Protein AF-A0A150FPF8-F1 (afdb_monomer_lite)

Structure (mmCIF, N/CA/C/O backbone):
data_AF-A0A150FPF8-F1
#
_entry.id   AF-A0A150FPF8-F1
#
loop_
_atom_site.group_PDB
_atom_site.id
_atom_site.type_symbol
_atom_site.label_atom_id
_atom_site.label_alt_id
_atom_site.label_comp_id
_atom_site.label_asym_id
_atom_site.label_entity_id
_atom_site.label_seq_id
_atom_site.pdbx_PDB_ins_code
_atom_site.Cartn_x
_atom_site.Cartn_y
_atom_site.Cartn_z
_atom_site.occupancy
_atom_site.B_iso_or_equiv
_atom_site.auth_seq_id
_atom_site.auth_comp_id
_atom_site.auth_asym_id
_atom_site.auth_atom_id
_atom_site.pdbx_PDB_model_num
ATOM 1 N N . MET A 1 1 ? -7.506 -33.865 128.322 1.00 49.81 1 MET A N 1
ATOM 2 C CA . MET A 1 1 ? -8.872 -33.799 127.756 1.00 49.81 1 MET A CA 1
ATOM 3 C C . MET A 1 1 ? -9.165 -32.394 127.199 1.00 49.81 1 MET A C 1
ATOM 5 O O . MET A 1 1 ? -10.243 -31.879 127.433 1.00 49.81 1 MET A O 1
ATOM 9 N N . ASN A 1 2 ? -8.212 -31.743 126.507 1.00 56.06 2 ASN A N 1
ATOM 10 C CA . ASN A 1 2 ? -8.365 -30.339 126.067 1.00 56.06 2 ASN A CA 1
ATOM 11 C C . ASN A 1 2 ? -7.803 -30.022 124.663 1.00 56.06 2 ASN A C 1
ATOM 13 O O . ASN A 1 2 ? -7.882 -28.876 124.239 1.00 56.06 2 ASN A O 1
ATOM 17 N N . GLU A 1 3 ? -7.258 -31.002 123.940 1.00 54.72 3 GLU A N 1
ATOM 18 C CA . GLU A 1 3 ? -6.833 -30.828 122.536 1.00 54.72 3 GLU A CA 1
ATOM 19 C C . GLU A 1 3 ? -7.941 -31.265 121.565 1.00 54.72 3 GLU A C 1
ATOM 21 O O . GLU A 1 3 ? -8.244 -30.560 120.612 1.00 54.72 3 GLU A O 1
ATOM 26 N N . GLU A 1 4 ? -8.683 -32.324 121.900 1.00 54.22 4 GLU A N 1
ATOM 27 C CA . GLU A 1 4 ? -9.740 -32.884 121.040 1.00 54.22 4 GLU A CA 1
ATOM 28 C C . GLU A 1 4 ? -10.959 -31.968 120.817 1.00 54.22 4 GLU A C 1
ATOM 30 O O . GLU A 1 4 ? -11.706 -32.166 119.861 1.00 54.22 4 GLU A O 1
ATOM 35 N N . MET A 1 5 ? -11.203 -30.981 121.688 1.00 56.84 5 MET A N 1
ATOM 36 C CA . MET A 1 5 ? -12.297 -30.014 121.490 1.00 56.84 5 MET A CA 1
ATOM 37 C C . MET A 1 5 ? -11.889 -28.835 120.603 1.00 56.84 5 MET A C 1
ATOM 39 O O . MET A 1 5 ? -12.747 -28.251 119.948 1.00 56.84 5 MET A O 1
ATOM 43 N N . LYS A 1 6 ? -10.595 -28.495 120.564 1.00 57.28 6 LYS A N 1
ATOM 44 C CA . LYS A 1 6 ? -10.082 -27.398 119.736 1.00 57.28 6 LYS A CA 1
ATOM 45 C C . LYS A 1 6 ? -10.040 -27.805 118.266 1.00 57.28 6 LYS A C 1
ATOM 47 O O . LYS A 1 6 ? -10.543 -27.068 117.427 1.00 57.28 6 LYS A O 1
ATOM 52 N N . ASP A 1 7 ? -9.591 -29.031 118.004 1.00 57.06 7 ASP A N 1
ATOM 53 C CA . ASP A 1 7 ? -9.564 -29.600 116.655 1.00 57.06 7 ASP A CA 1
ATOM 54 C C . ASP A 1 7 ? -10.974 -29.781 116.075 1.00 57.06 7 ASP A C 1
ATOM 56 O O . ASP A 1 7 ? -11.174 -29.642 114.874 1.00 57.06 7 ASP A O 1
ATOM 60 N N . LYS A 1 8 ? -11.988 -30.042 116.913 1.00 59.00 8 LYS A N 1
ATOM 61 C CA . LYS A 1 8 ? -13.379 -30.164 116.448 1.00 59.00 8 LYS A CA 1
ATOM 62 C C . LYS A 1 8 ? -13.990 -28.835 116.006 1.00 59.00 8 LYS A C 1
ATOM 64 O O . LYS A 1 8 ? -14.649 -28.820 114.974 1.00 59.00 8 LYS A O 1
ATOM 69 N N . MET A 1 9 ? -13.745 -27.743 116.732 1.00 58.34 9 MET A N 1
ATOM 70 C CA . MET A 1 9 ? -14.265 -26.421 116.348 1.00 58.34 9 MET A CA 1
ATOM 71 C C . MET A 1 9 ? -13.600 -25.891 115.073 1.00 58.34 9 MET A C 1
ATOM 73 O O . MET A 1 9 ? -14.280 -25.332 114.223 1.00 58.34 9 MET A O 1
ATOM 77 N N . GLU A 1 10 ? -12.300 -26.132 114.889 1.00 58.62 10 GLU A N 1
ATOM 78 C CA . GLU A 1 10 ? -11.563 -25.681 113.696 1.00 58.62 10 GLU A CA 1
ATOM 79 C C . GLU A 1 10 ? -11.937 -26.482 112.431 1.00 58.62 10 GLU A C 1
ATOM 81 O O . GLU A 1 10 ? -11.820 -25.998 111.303 1.00 58.62 10 GLU A O 1
ATOM 86 N N . ILE A 1 11 ? -12.428 -27.713 112.611 1.00 57.28 11 ILE A N 1
ATOM 87 C CA . ILE A 1 11 ? -13.006 -28.532 111.538 1.00 57.28 11 ILE A CA 1
ATOM 88 C C . ILE A 1 11 ? -14.436 -28.080 111.205 1.00 57.28 11 ILE A C 1
ATOM 90 O O . ILE A 1 11 ? -14.804 -28.097 110.033 1.00 57.28 11 ILE A O 1
ATOM 94 N N . GLU A 1 12 ? -15.231 -27.662 112.193 1.00 55.59 12 GLU A N 1
ATOM 95 C CA . GLU A 1 12 ? -16.595 -27.153 111.976 1.00 55.59 12 GLU A CA 1
ATOM 96 C C . GLU A 1 12 ? -16.600 -25.794 111.257 1.00 55.59 12 GLU A C 1
ATOM 98 O O . GLU A 1 12 ? -17.334 -25.633 110.285 1.00 55.59 12 GLU A O 1
ATOM 103 N N . GLU A 1 13 ? -15.711 -24.868 111.633 1.00 55.66 13 GLU A N 1
ATOM 104 C CA . GLU A 1 13 ? -15.575 -23.555 110.975 1.00 55.66 13 GLU A CA 1
ATOM 105 C C . GLU A 1 13 ? -15.142 -23.695 109.502 1.00 55.66 13 GLU A C 1
ATOM 107 O O . GLU A 1 13 ? -15.727 -23.083 108.608 1.00 55.66 13 GLU A O 1
ATOM 112 N N . LYS A 1 14 ? -14.201 -24.608 109.211 1.00 53.94 14 LYS A N 1
ATOM 113 C CA . LYS A 1 14 ? -13.802 -24.937 107.828 1.00 53.94 14 LYS A CA 1
ATOM 114 C C . LYS A 1 14 ? -14.898 -25.641 107.027 1.00 53.94 14 LYS A C 1
ATOM 116 O O . LYS A 1 14 ? -14.891 -25.581 105.798 1.00 53.94 14 LYS A O 1
ATOM 121 N N . GLN A 1 15 ? -15.826 -26.329 107.692 1.00 50.94 15 GLN A N 1
ATOM 122 C CA . GLN A 1 15 ? -16.971 -26.964 107.036 1.00 50.94 15 GLN A CA 1
ATOM 123 C C . GLN A 1 15 ? -18.117 -25.986 106.758 1.00 50.94 15 GLN A C 1
ATOM 125 O O . GLN A 1 15 ? -18.878 -26.226 105.818 1.00 50.94 15 GLN A O 1
ATOM 130 N N . GLU A 1 16 ? -18.244 -24.898 107.519 1.00 49.56 16 GLU A N 1
ATOM 131 C CA . GLU A 1 16 ? -19.204 -23.830 107.222 1.00 49.56 16 GLU A CA 1
ATOM 132 C C . GLU A 1 16 ? -18.700 -22.886 106.121 1.00 49.56 16 GLU A C 1
ATOM 134 O O . GLU A 1 16 ? -19.467 -22.602 105.201 1.00 49.56 16 GLU A O 1
ATOM 139 N N . GLU A 1 17 ? -17.409 -22.529 106.094 1.00 48.97 17 GLU A N 1
ATOM 140 C CA . GLU A 1 17 ? -16.830 -21.751 104.979 1.00 48.97 17 GLU A CA 1
ATOM 141 C C . GLU A 1 17 ? -16.894 -22.513 103.640 1.00 48.97 17 GLU A C 1
ATOM 143 O O . GLU A 1 17 ? -17.220 -21.936 102.603 1.00 48.97 17 GLU A O 1
ATOM 148 N N . MET A 1 18 ? -16.704 -23.840 103.649 1.00 43.28 18 MET A N 1
ATOM 149 C CA . MET A 1 18 ? -16.881 -24.672 102.448 1.00 43.28 18 MET A CA 1
ATOM 150 C C . MET A 1 18 ? -18.343 -24.819 101.993 1.00 43.28 18 MET A C 1
ATOM 152 O O . MET A 1 18 ? -18.583 -25.165 100.834 1.00 43.28 18 MET A O 1
ATOM 156 N N . LYS A 1 19 ? -19.326 -24.588 102.873 1.00 45.97 19 LYS A N 1
ATOM 157 C CA . LYS A 1 19 ? -20.756 -24.646 102.522 1.00 45.97 19 LYS A CA 1
ATOM 158 C C . LYS A 1 19 ? -21.285 -23.332 101.954 1.00 45.97 19 LYS A C 1
ATOM 160 O O . LYS A 1 19 ? -22.297 -23.361 101.255 1.00 45.97 19 LYS A O 1
ATOM 165 N N . GLU A 1 20 ? -20.630 -22.203 102.215 1.00 45.25 20 GLU A N 1
ATOM 166 C CA . GLU A 1 20 ? -21.047 -20.910 101.659 1.00 45.25 20 GLU A CA 1
ATOM 167 C C . GLU A 1 20 ? -20.616 -20.703 100.194 1.00 45.25 20 GLU A C 1
ATOM 169 O O . GLU A 1 20 ? -21.287 -19.971 99.461 1.00 45.25 20 GLU A O 1
ATOM 174 N N . GLU A 1 21 ? -19.575 -21.397 99.715 1.00 49.53 21 GLU A N 1
ATOM 175 C CA . GLU A 1 21 ? -19.035 -21.207 98.355 1.00 49.53 21 GLU A CA 1
ATOM 176 C C . GLU A 1 21 ? -19.701 -22.039 97.243 1.00 49.53 21 GLU A C 1
ATOM 178 O O . GLU A 1 21 ? -19.432 -21.815 96.063 1.00 49.53 21 GLU A O 1
ATOM 183 N N . THR A 1 22 ? -20.619 -22.958 97.554 1.00 48.41 22 THR A N 1
ATOM 184 C CA . THR A 1 22 ? -21.285 -23.800 96.537 1.00 48.41 22 THR A CA 1
ATOM 185 C C . THR A 1 22 ? -22.789 -23.548 96.465 1.00 48.41 22 THR A C 1
ATOM 187 O O . THR A 1 22 ? -23.622 -24.412 96.725 1.00 48.41 22 THR A O 1
ATOM 190 N N . LYS A 1 23 ? -23.170 -22.340 96.033 1.00 55.31 23 LYS A N 1
ATOM 191 C CA . LYS A 1 23 ? -24.501 -22.112 95.444 1.00 55.31 23 LYS A CA 1
ATOM 192 C C . LYS A 1 23 ? -24.509 -22.654 94.015 1.00 55.31 23 LYS A C 1
ATOM 194 O O . LYS A 1 23 ? -24.278 -21.925 93.053 1.00 55.31 23 LYS A O 1
ATOM 199 N N . GLU A 1 24 ? -24.726 -23.958 93.895 1.00 54.88 24 GLU A N 1
ATOM 200 C CA . GLU A 1 24 ? -24.902 -24.647 92.618 1.00 54.88 24 GLU A CA 1
ATOM 201 C C . GLU A 1 24 ? -26.172 -24.133 91.915 1.00 54.88 24 GLU A C 1
ATOM 203 O O . GLU A 1 24 ? -27.281 -24.224 92.448 1.00 54.88 24 GLU A O 1
ATOM 208 N N . LYS A 1 25 ? -26.005 -23.550 90.720 1.00 60.12 25 LYS A N 1
ATOM 209 C CA . LYS A 1 25 ? -27.116 -23.084 89.878 1.00 60.12 25 LYS A CA 1
ATOM 210 C C . LYS A 1 25 ? -27.996 -24.258 89.460 1.00 60.12 25 LYS A C 1
ATOM 212 O O . LYS A 1 25 ? -27.504 -25.336 89.125 1.00 60.12 25 LYS A O 1
ATOM 217 N N . THR A 1 26 ? -29.306 -24.044 89.465 1.00 62.62 26 THR A N 1
ATOM 218 C CA . THR A 1 26 ? -30.289 -25.096 89.185 1.00 62.62 26 THR A CA 1
ATOM 219 C C . THR A 1 26 ? -30.252 -25.485 87.701 1.00 62.62 26 THR A C 1
ATOM 221 O O . THR A 1 26 ? -29.948 -24.664 86.839 1.00 62.62 26 THR A O 1
ATOM 224 N N . ILE A 1 27 ? -30.585 -26.738 87.377 1.00 60.59 27 ILE A N 1
ATOM 225 C CA . ILE A 1 27 ? -30.541 -27.302 86.009 1.00 60.59 27 ILE A CA 1
ATOM 226 C C . ILE A 1 27 ? -31.308 -26.434 84.986 1.00 60.59 27 ILE A C 1
ATOM 228 O O . ILE A 1 27 ? -30.901 -26.334 83.829 1.00 60.59 27 ILE A O 1
ATOM 232 N N . GLU A 1 28 ? -32.377 -25.758 85.413 1.00 65.31 28 GLU A N 1
ATOM 233 C CA . GLU A 1 28 ? -33.159 -24.834 84.580 1.00 65.31 28 GLU A CA 1
ATOM 234 C C . GLU A 1 28 ? -32.385 -23.568 84.172 1.00 65.31 28 GLU A C 1
ATOM 236 O O . GLU A 1 28 ? -32.517 -23.117 83.035 1.00 65.31 28 GLU A O 1
ATOM 241 N N . GLU A 1 29 ? -31.524 -23.025 85.038 1.00 64.88 29 GLU A N 1
ATOM 242 C CA . GLU A 1 29 ? -30.680 -21.867 84.703 1.00 64.88 29 GLU A CA 1
ATOM 243 C C . GLU A 1 29 ? -29.584 -22.242 83.698 1.00 64.88 29 GLU A C 1
ATOM 245 O O . GLU A 1 29 ? -29.281 -21.462 82.798 1.00 64.88 29 GLU A O 1
ATOM 250 N N . ILE A 1 30 ? -29.041 -23.460 83.793 1.00 67.88 30 ILE A N 1
ATOM 251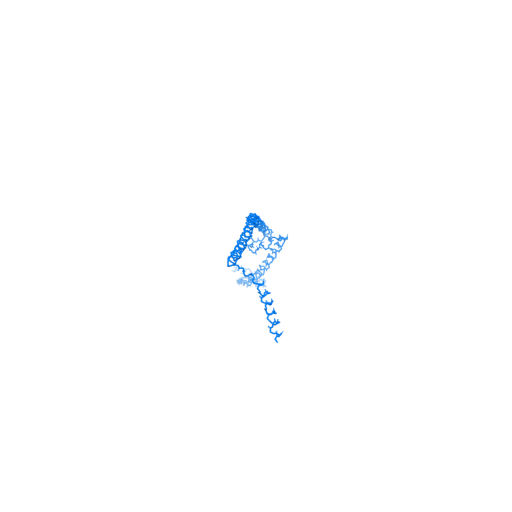 C CA . ILE A 1 30 ? -28.036 -23.983 82.852 1.00 67.88 30 ILE A CA 1
ATOM 252 C C . ILE A 1 30 ? -28.653 -24.191 81.459 1.00 67.88 30 ILE A C 1
ATOM 254 O O . ILE A 1 30 ? -28.022 -23.890 80.444 1.00 67.88 30 ILE A O 1
ATOM 258 N N . LEU A 1 31 ? -29.896 -24.678 81.394 1.00 69.94 31 LEU A N 1
ATOM 259 C CA . LEU A 1 31 ? -30.629 -24.833 80.135 1.00 69.94 31 LEU A CA 1
ATOM 260 C C . LEU A 1 31 ? -30.979 -23.479 79.506 1.00 69.94 31 LEU A C 1
ATOM 262 O O . LEU A 1 31 ? -30.790 -23.305 78.304 1.00 69.94 31 LEU A O 1
ATOM 266 N N . ALA A 1 32 ? -31.418 -22.505 80.306 1.00 77.06 32 ALA A N 1
ATOM 267 C CA . ALA A 1 32 ? -31.702 -21.154 79.827 1.00 77.06 32 ALA A CA 1
ATOM 268 C C . ALA A 1 32 ? -30.438 -20.424 79.332 1.00 77.06 32 ALA A C 1
ATOM 270 O O . ALA A 1 32 ? -30.478 -19.733 78.313 1.00 77.06 32 ALA A O 1
ATOM 271 N N . GLU A 1 33 ? -29.300 -20.605 80.010 1.00 72.38 33 GLU A N 1
ATOM 272 C CA . GLU A 1 33 ? -28.007 -20.052 79.592 1.00 72.38 33 GLU A CA 1
ATOM 273 C C . GLU A 1 33 ? -27.532 -20.669 78.268 1.00 72.38 33 GLU A C 1
ATOM 275 O O . GLU A 1 33 ? -27.089 -19.949 77.370 1.00 72.38 33 GLU A O 1
ATOM 280 N N . LYS A 1 34 ? -27.716 -21.984 78.091 1.00 75.75 34 LYS A N 1
ATOM 281 C CA . LYS A 1 34 ? -27.428 -22.661 76.821 1.00 75.75 34 LYS A CA 1
ATOM 282 C C . LYS A 1 34 ? -28.343 -22.185 75.697 1.00 75.75 34 LYS A C 1
ATOM 284 O O . LYS A 1 34 ? -27.839 -21.832 74.639 1.00 75.75 34 LYS A O 1
ATOM 289 N N . GLU A 1 35 ? -29.651 -22.094 75.908 1.00 74.50 35 GLU A N 1
ATOM 290 C CA . GLU A 1 35 ? -30.580 -21.584 74.889 1.00 74.50 35 GLU A CA 1
ATOM 291 C C . GLU A 1 35 ? -30.197 -20.155 74.449 1.00 74.50 35 GLU A C 1
ATOM 293 O O . GLU A 1 35 ? -30.153 -19.846 73.257 1.00 74.50 35 GLU A O 1
ATOM 298 N N . ALA A 1 36 ? -29.806 -19.297 75.397 1.00 80.31 36 ALA A N 1
ATOM 299 C CA . ALA A 1 36 ? -29.352 -17.939 75.107 1.00 80.31 36 ALA A CA 1
ATOM 300 C C . ALA A 1 36 ? -28.019 -17.889 74.330 1.00 80.31 36 ALA A C 1
ATOM 302 O O . ALA A 1 36 ? -27.847 -17.019 73.471 1.00 80.31 36 ALA A O 1
ATOM 303 N N . GLU A 1 37 ? -27.074 -18.800 74.592 1.00 76.56 37 GLU A N 1
ATOM 304 C CA . GLU A 1 37 ? -25.848 -18.946 73.789 1.00 76.56 37 GLU A CA 1
ATOM 305 C C . GLU A 1 37 ? -26.159 -19.359 72.343 1.00 76.56 37 GLU A C 1
ATOM 307 O O . GLU A 1 37 ? -25.582 -18.808 71.402 1.00 76.56 37 GLU A O 1
ATOM 312 N N . TRP A 1 38 ? -27.100 -20.287 72.150 1.00 77.19 38 TRP A N 1
ATOM 313 C CA . TRP A 1 38 ? -27.490 -20.770 70.823 1.00 77.19 38 TRP A CA 1
ATOM 314 C C . TRP A 1 38 ? -28.203 -19.695 70.001 1.00 77.19 38 TRP A C 1
ATOM 316 O O . TRP A 1 38 ? -27.911 -19.536 68.812 1.00 77.19 38 TRP A O 1
ATOM 326 N N . GLN A 1 39 ? -29.084 -18.910 70.623 1.00 80.19 39 GLN A N 1
ATOM 327 C CA . GLN A 1 39 ? -29.748 -17.783 69.961 1.00 80.19 39 GLN A CA 1
ATOM 328 C C . GLN A 1 39 ? -28.737 -16.709 69.532 1.00 80.19 39 GLN A C 1
ATOM 330 O O . GLN A 1 39 ? -28.751 -16.285 68.379 1.00 80.19 39 GLN A O 1
ATOM 335 N N . LYS A 1 40 ? -27.774 -16.350 70.395 1.00 84.00 40 LYS A N 1
ATOM 336 C CA . LYS A 1 40 ? -26.717 -15.376 70.057 1.00 84.00 40 LYS A CA 1
ATOM 337 C C . LYS A 1 40 ? -25.844 -15.824 68.887 1.00 84.00 40 LYS A C 1
ATOM 339 O O . LYS A 1 40 ? -25.514 -15.016 68.021 1.00 84.00 40 LYS A O 1
ATOM 344 N N . GLU A 1 41 ? -25.462 -17.098 68.849 1.00 82.69 41 GLU A N 1
ATOM 345 C CA . GLU A 1 41 ? -24.675 -17.649 67.741 1.00 82.69 41 GLU A CA 1
ATOM 346 C C . GLU A 1 41 ? -25.490 -17.697 66.439 1.00 82.69 41 GLU A C 1
ATOM 348 O O . GLU A 1 41 ? -24.965 -17.437 65.353 1.00 82.69 41 GLU A O 1
ATOM 353 N N . THR A 1 42 ? -26.791 -17.969 66.535 1.00 82.19 42 THR A N 1
ATOM 354 C CA . THR A 1 42 ? -27.697 -17.978 65.381 1.00 82.19 42 THR A CA 1
ATOM 355 C C . THR A 1 42 ? -27.897 -16.570 64.822 1.00 82.19 42 THR A C 1
ATOM 357 O O . THR A 1 42 ? -27.698 -16.359 63.625 1.00 82.19 42 THR A O 1
ATOM 360 N N . ASP A 1 43 ? -28.176 -15.586 65.677 1.00 84.62 43 ASP A N 1
ATOM 361 C CA . ASP A 1 43 ? -28.294 -14.175 65.295 1.00 84.62 43 ASP A CA 1
ATOM 362 C C . ASP A 1 43 ? -26.997 -13.630 64.699 1.00 84.62 43 ASP A C 1
ATOM 364 O O . ASP A 1 43 ? -27.026 -12.883 63.715 1.00 84.62 43 ASP A O 1
ATOM 368 N N . ARG A 1 44 ? -25.844 -14.044 65.236 1.00 86.62 44 ARG A N 1
ATOM 369 C CA . ARG A 1 44 ? -24.537 -13.704 64.669 1.00 86.62 44 ARG A CA 1
ATOM 370 C C . ARG A 1 44 ? -24.389 -14.250 63.252 1.00 86.62 44 ARG A C 1
ATOM 372 O O . ARG A 1 44 ? -24.028 -13.496 62.350 1.00 86.62 44 ARG A O 1
ATOM 379 N N . ARG A 1 45 ? -24.706 -15.527 63.024 1.00 84.44 45 ARG A N 1
ATOM 380 C CA . ARG A 1 45 ? -24.628 -16.148 61.689 1.00 84.44 45 ARG A CA 1
ATOM 381 C C . ARG A 1 45 ? -25.607 -15.527 60.701 1.00 84.44 45 ARG A C 1
ATOM 383 O O . ARG A 1 45 ? -25.248 -15.324 59.543 1.00 84.44 45 ARG A O 1
ATOM 390 N N . ILE A 1 46 ? -26.818 -15.203 61.147 1.00 84.81 46 ILE A N 1
ATOM 391 C CA . ILE A 1 46 ? -27.824 -14.518 60.328 1.00 84.81 46 ILE A CA 1
ATOM 392 C C . ILE A 1 46 ? -27.333 -13.117 59.963 1.00 84.81 46 ILE A C 1
ATOM 394 O O . ILE A 1 46 ? -27.369 -12.747 58.792 1.00 84.81 46 ILE A O 1
ATOM 398 N N . SER A 1 47 ? -26.798 -12.370 60.926 1.00 86.44 47 SER A N 1
ATOM 399 C CA . SER A 1 47 ? -26.252 -11.029 60.698 1.00 86.44 47 SER A CA 1
ATOM 400 C C . SER A 1 47 ? -25.060 -11.051 59.739 1.00 86.44 47 SER A C 1
ATOM 402 O O . SER A 1 47 ? -24.992 -10.246 58.812 1.00 86.44 47 SER A O 1
ATOM 404 N N . GLU A 1 48 ? -24.141 -12.006 59.898 1.00 86.81 48 GLU A N 1
ATOM 405 C CA . GLU A 1 48 ? -23.007 -12.196 58.985 1.00 86.81 48 GLU A CA 1
ATOM 406 C C . GLU A 1 48 ? -23.467 -12.599 57.573 1.00 86.81 48 GLU A C 1
ATOM 408 O O . GLU A 1 48 ? -22.913 -12.121 56.579 1.00 86.81 48 GLU A O 1
ATOM 413 N N . ALA A 1 49 ? -24.503 -13.436 57.461 1.00 85.44 49 ALA A N 1
ATOM 414 C CA . ALA A 1 49 ? -25.087 -13.831 56.183 1.00 85.44 49 ALA A CA 1
ATOM 415 C C . ALA A 1 49 ? -25.805 -12.666 55.486 1.00 85.44 49 ALA A C 1
ATOM 417 O O . ALA A 1 49 ? -25.627 -12.486 54.279 1.00 85.44 49 ALA A O 1
ATOM 418 N N . ILE A 1 50 ? -26.571 -11.860 56.228 1.00 88.12 50 ILE A N 1
ATOM 419 C CA . ILE A 1 50 ? -27.230 -10.650 55.719 1.00 88.12 50 ILE A CA 1
ATOM 420 C C . ILE A 1 50 ? -26.175 -9.661 55.240 1.00 88.12 50 ILE A C 1
ATOM 422 O O . ILE A 1 50 ? -26.221 -9.250 54.084 1.00 88.12 50 ILE A O 1
ATOM 426 N N . ARG A 1 51 ? -25.162 -9.371 56.061 1.00 89.56 51 ARG A N 1
ATOM 427 C CA . ARG A 1 51 ? -24.080 -8.454 55.698 1.00 89.56 51 ARG A CA 1
ATOM 428 C C . ARG A 1 51 ? -23.329 -8.916 54.445 1.00 89.56 51 ARG A C 1
ATOM 430 O O . ARG A 1 51 ? -23.122 -8.122 53.534 1.00 89.56 51 ARG A O 1
ATOM 437 N N . LYS A 1 52 ? -22.982 -10.205 54.337 1.00 88.38 52 LYS A N 1
ATOM 438 C CA . LYS A 1 52 ? -22.375 -10.759 53.109 1.00 88.38 52 LYS A CA 1
ATOM 439 C C . LYS A 1 52 ? -23.287 -10.627 51.892 1.00 88.38 52 LYS A C 1
ATOM 441 O O . LYS A 1 52 ? -22.799 -10.465 50.776 1.00 88.38 52 LYS A O 1
ATOM 446 N N . ARG A 1 53 ? -24.601 -10.753 52.078 1.00 86.62 53 ARG A N 1
ATOM 447 C CA . ARG A 1 53 ? -25.580 -10.626 50.995 1.00 86.62 53 ARG A CA 1
ATOM 448 C C . ARG A 1 53 ? -25.742 -9.172 50.556 1.00 86.62 53 ARG A C 1
ATOM 450 O O . ARG A 1 53 ? -25.819 -8.928 49.358 1.00 86.62 53 ARG A O 1
ATOM 457 N N . GLU A 1 54 ? -25.723 -8.229 51.492 1.00 86.62 54 GLU A N 1
ATOM 458 C CA . GLU A 1 54 ? -25.732 -6.788 51.221 1.00 86.62 54 GLU A CA 1
ATOM 459 C C . GLU A 1 54 ? -24.447 -6.322 50.532 1.00 86.62 54 GLU A C 1
ATOM 461 O O . GLU A 1 54 ? -24.523 -5.603 49.540 1.00 86.62 54 GLU A O 1
ATOM 466 N N . GLU A 1 55 ? -23.275 -6.776 50.989 1.00 89.44 55 GLU A N 1
ATOM 467 C CA . GLU A 1 55 ? -21.988 -6.486 50.340 1.00 89.44 55 GLU A CA 1
ATOM 468 C C . GLU A 1 55 ? -21.968 -7.015 48.894 1.00 89.44 55 GLU A C 1
ATOM 470 O O . GLU A 1 55 ? -21.557 -6.299 47.983 1.00 89.44 55 GLU A O 1
ATOM 475 N N . LYS A 1 56 ? -22.491 -8.227 48.653 1.00 85.12 56 LYS A N 1
ATOM 476 C CA . LYS A 1 56 ? -22.635 -8.777 47.295 1.00 85.12 56 LYS A CA 1
ATOM 477 C C . LYS A 1 56 ? -23.614 -7.988 46.433 1.00 85.12 56 LYS A C 1
ATOM 479 O O . LYS A 1 56 ? -23.306 -7.731 45.279 1.00 85.12 56 LYS A O 1
ATOM 484 N N . LEU A 1 57 ? -24.768 -7.600 46.975 1.00 84.88 57 LEU A N 1
ATOM 485 C CA . LEU A 1 57 ? -25.759 -6.809 46.242 1.00 84.88 57 LEU A CA 1
ATOM 486 C C . LEU A 1 57 ? -25.225 -5.422 45.880 1.00 84.88 57 LEU A C 1
ATOM 488 O O . LEU A 1 57 ? -25.444 -4.977 44.760 1.00 84.88 57 LEU A O 1
ATOM 492 N N . LYS A 1 58 ? -24.489 -4.766 46.786 1.00 87.12 58 LYS A N 1
ATOM 493 C CA . LYS A 1 58 ? -23.814 -3.495 46.494 1.00 87.12 58 LYS A CA 1
ATOM 494 C C . LYS A 1 58 ? -22.744 -3.647 45.421 1.00 87.12 58 LYS A C 1
ATOM 496 O O . LYS A 1 58 ? -22.731 -2.856 44.488 1.00 87.12 58 LYS A O 1
ATOM 501 N N . ALA A 1 59 ? -21.898 -4.671 45.522 1.00 85.25 59 ALA A N 1
ATOM 502 C CA . ALA A 1 59 ? -20.881 -4.941 44.510 1.00 85.25 59 ALA A CA 1
ATOM 503 C C . ALA A 1 59 ? -21.513 -5.250 43.142 1.00 85.25 59 ALA A C 1
ATOM 505 O O . ALA A 1 59 ? -21.068 -4.729 42.128 1.00 85.25 59 ALA A O 1
ATOM 506 N N . GLU A 1 60 ? -22.595 -6.030 43.109 1.00 82.00 60 GLU A N 1
ATOM 507 C CA . GLU A 1 60 ? -23.323 -6.344 41.877 1.00 82.00 60 GLU A CA 1
ATOM 508 C C . GLU A 1 60 ? -24.048 -5.112 41.304 1.00 82.00 60 GLU A C 1
ATOM 510 O O . GLU A 1 60 ? -24.163 -4.975 40.089 1.00 82.00 60 GLU A O 1
ATOM 515 N N . GLN A 1 61 ? -24.521 -4.193 42.153 1.00 82.31 61 GLN A N 1
ATOM 516 C CA . GLN A 1 61 ? -25.101 -2.914 41.731 1.00 82.31 61 GLN A CA 1
ATOM 517 C C . GLN A 1 61 ? -24.043 -1.952 41.179 1.00 82.31 61 GLN A C 1
ATOM 519 O O . GLN A 1 61 ? -24.254 -1.399 40.104 1.00 82.31 61 GLN A O 1
ATOM 524 N N . GLU A 1 62 ? -22.898 -1.794 41.848 1.00 80.88 62 GLU A N 1
ATOM 525 C CA . GLU A 1 62 ? -21.775 -0.987 41.350 1.00 80.88 62 GLU A CA 1
ATOM 526 C C . GLU A 1 62 ? -21.197 -1.568 40.056 1.00 80.88 62 GLU A C 1
ATOM 528 O O . GLU A 1 62 ? -20.895 -0.824 39.125 1.00 80.88 62 GLU A O 1
ATOM 533 N N . GLU A 1 63 ? -21.085 -2.893 39.953 1.00 76.25 63 GLU A N 1
ATOM 534 C CA . GLU A 1 63 ? -20.627 -3.562 38.739 1.00 76.25 63 GLU A CA 1
ATOM 535 C C . GLU A 1 63 ? -21.641 -3.406 37.602 1.00 76.25 63 GLU A C 1
ATOM 537 O O . GLU A 1 63 ? -21.234 -3.099 36.484 1.00 76.25 63 GLU A O 1
ATOM 542 N N . LYS A 1 64 ? -22.951 -3.509 37.871 1.00 74.38 64 LYS A N 1
ATOM 543 C CA . LYS A 1 64 ? -24.005 -3.221 36.881 1.00 74.38 64 LYS A CA 1
ATOM 544 C C . LYS A 1 64 ? -24.035 -1.757 36.455 1.00 74.38 64 LYS A C 1
ATOM 546 O O . LYS A 1 64 ? -24.206 -1.499 35.270 1.00 74.38 64 LYS A O 1
ATOM 551 N N . GLU A 1 65 ? -23.844 -0.800 37.360 1.00 72.00 65 GLU A N 1
ATOM 552 C CA . GLU A 1 65 ? -23.733 0.620 36.999 1.00 72.00 65 GLU A CA 1
ATOM 553 C C . GLU A 1 65 ? -22.459 0.908 36.201 1.00 72.00 65 GLU A C 1
ATOM 555 O O . GLU A 1 65 ? -22.494 1.680 35.241 1.00 72.00 65 GLU A O 1
ATOM 560 N N . ARG A 1 66 ? -21.339 0.264 36.550 1.00 69.06 66 ARG A N 1
ATOM 561 C CA . ARG A 1 66 ? -20.089 0.356 35.792 1.00 69.06 66 ARG A CA 1
ATOM 562 C C . ARG A 1 66 ? -20.228 -0.283 34.413 1.00 69.06 66 ARG A C 1
ATOM 564 O O . ARG A 1 66 ? -19.763 0.307 33.452 1.00 69.06 66 ARG A O 1
ATOM 571 N N . LEU A 1 67 ? -20.892 -1.434 34.301 1.00 64.12 67 LEU A N 1
ATOM 572 C CA . LEU A 1 67 ? -21.217 -2.106 33.038 1.00 64.12 67 LEU A CA 1
ATOM 573 C C . LEU A 1 67 ? -22.221 -1.313 32.204 1.00 64.12 67 LEU A C 1
ATOM 575 O O . LEU A 1 67 ? -22.086 -1.300 30.993 1.00 64.12 67 LEU A O 1
ATOM 579 N N . ALA A 1 68 ? -23.196 -0.632 32.806 1.00 66.19 68 ALA A N 1
ATOM 580 C CA . ALA A 1 68 ? -24.129 0.226 32.076 1.00 66.19 68 ALA A CA 1
ATOM 581 C C . ALA A 1 68 ? -23.423 1.470 31.514 1.00 66.19 68 ALA A C 1
ATOM 583 O O . ALA A 1 68 ? -23.649 1.834 30.365 1.00 66.19 68 ALA A O 1
ATOM 584 N N . LYS A 1 69 ? -22.507 2.071 32.288 1.00 63.78 69 LYS A N 1
ATOM 585 C CA . LYS A 1 69 ? -21.658 3.180 31.824 1.00 63.78 69 LYS A CA 1
ATOM 586 C C . LYS A 1 69 ? -20.625 2.715 30.785 1.00 63.78 69 LYS A C 1
ATOM 588 O O . LYS A 1 69 ? -20.491 3.349 29.747 1.00 63.78 69 LYS A O 1
ATOM 593 N N . MET A 1 70 ? -19.969 1.568 30.991 1.00 62.25 70 MET A N 1
ATOM 594 C CA . MET A 1 70 ? -19.019 0.976 30.034 1.00 62.25 70 MET A CA 1
ATOM 595 C C . MET A 1 70 ? -19.704 0.469 28.755 1.00 62.25 70 MET A C 1
ATOM 597 O O . MET A 1 70 ? -19.201 0.714 27.673 1.00 62.25 70 MET A O 1
ATOM 601 N N . SER A 1 71 ? -20.877 -0.162 28.817 1.00 67.62 71 SER A N 1
ATOM 602 C CA . SER A 1 71 ? -21.523 -0.782 27.646 1.00 67.62 71 SER A CA 1
ATOM 603 C C . SER A 1 71 ? -22.022 0.222 26.600 1.00 67.62 71 SER A C 1
ATOM 605 O O . SER A 1 71 ? -22.230 -0.170 25.449 1.00 67.62 71 SER A O 1
ATOM 607 N N . GLU A 1 72 ? -22.242 1.485 26.966 1.00 67.50 72 GLU A N 1
ATOM 608 C CA . GLU A 1 72 ? -22.668 2.535 26.035 1.00 67.50 72 GLU A CA 1
ATOM 609 C C . GLU A 1 72 ? -21.500 3.461 25.659 1.00 67.50 72 GLU A C 1
ATOM 611 O O . GLU A 1 72 ? -21.305 3.739 24.476 1.00 67.50 72 GLU A O 1
ATOM 616 N N . GLU A 1 73 ? -20.632 3.828 26.611 1.00 74.12 73 GLU A N 1
ATOM 617 C CA . GLU A 1 73 ? -19.416 4.606 26.325 1.00 74.12 73 GLU A CA 1
ATOM 618 C C . GLU A 1 73 ? -18.375 3.822 25.508 1.00 74.12 73 GLU A C 1
ATOM 620 O O . GLU A 1 73 ? -17.761 4.388 24.604 1.00 74.12 73 GLU A O 1
ATOM 625 N N . GLU A 1 74 ? -18.170 2.525 25.765 1.00 76.06 74 GLU A N 1
ATOM 626 C CA . GLU A 1 74 ? -17.265 1.688 24.959 1.00 76.06 74 GLU A CA 1
ATOM 627 C C . GLU A 1 74 ? -17.816 1.478 23.551 1.00 76.06 74 GLU A C 1
ATOM 629 O O . GLU A 1 74 ? -17.055 1.459 22.586 1.00 76.06 74 GLU A O 1
ATOM 634 N N . ARG A 1 75 ? -19.143 1.392 23.404 1.00 77.56 75 ARG A N 1
ATOM 635 C CA . ARG A 1 75 ? -19.787 1.290 22.093 1.00 77.56 75 ARG A CA 1
ATOM 636 C C . ARG A 1 75 ? -19.622 2.577 21.289 1.00 77.56 75 ARG A C 1
ATOM 638 O O . ARG A 1 75 ? -19.347 2.503 20.095 1.00 77.56 75 ARG A O 1
ATOM 645 N N . ILE A 1 76 ? -19.770 3.739 21.926 1.00 82.88 76 ILE A N 1
ATOM 646 C CA . ILE A 1 76 ? -19.531 5.040 21.286 1.00 82.88 76 ILE A CA 1
ATOM 647 C C . ILE A 1 76 ? -18.059 5.160 20.872 1.00 82.88 76 ILE A C 1
ATOM 649 O O . ILE A 1 76 ? -17.794 5.445 19.707 1.00 82.88 76 ILE A O 1
ATOM 653 N N . LYS A 1 77 ? -17.113 4.833 21.763 1.00 84.12 77 LYS A N 1
ATOM 654 C CA . LYS A 1 77 ? -15.672 4.847 21.452 1.00 84.12 77 LYS A CA 1
ATOM 655 C C . LYS A 1 77 ? -15.294 3.890 20.327 1.00 84.12 77 LYS A C 1
ATOM 657 O O . LYS A 1 77 ? -14.488 4.243 19.477 1.00 84.12 77 LYS A O 1
ATOM 662 N N . GLU A 1 78 ? -15.867 2.691 20.296 1.00 83.25 78 GLU A N 1
ATOM 663 C CA . GLU A 1 78 ? -15.590 1.721 19.235 1.00 83.25 78 GLU A CA 1
ATOM 664 C C . GLU A 1 78 ? -16.164 2.180 17.888 1.00 83.25 78 GLU A C 1
ATOM 666 O O . GLU A 1 78 ? -15.505 2.040 16.862 1.00 83.25 78 GLU A O 1
ATOM 671 N N . ILE A 1 79 ? -17.353 2.793 17.875 1.00 85.06 79 ILE A N 1
ATOM 672 C CA . ILE A 1 79 ? -17.929 3.391 16.661 1.00 85.06 79 ILE A CA 1
ATOM 673 C C . ILE A 1 79 ? -17.078 4.572 16.175 1.00 85.06 79 ILE A C 1
ATOM 675 O O . ILE A 1 79 ? -16.860 4.712 14.973 1.00 85.06 79 ILE A O 1
ATOM 679 N N . GLU A 1 80 ? -16.598 5.425 17.080 1.00 87.56 80 GLU A N 1
ATOM 680 C CA . GLU A 1 80 ? -15.706 6.541 16.744 1.00 87.56 80 GLU A CA 1
ATOM 681 C C . GLU A 1 80 ? -14.364 6.043 16.204 1.00 87.56 80 GLU A C 1
ATOM 683 O O . GLU A 1 80 ? -13.954 6.468 15.126 1.00 87.56 80 GLU A O 1
ATOM 688 N N . ARG A 1 81 ? -13.749 5.051 16.856 1.00 91.12 81 ARG A N 1
ATOM 689 C CA . ARG A 1 81 ? -12.520 4.399 16.385 1.00 91.12 81 ARG A CA 1
ATOM 690 C C . ARG A 1 81 ? -12.702 3.782 15.000 1.00 91.12 81 ARG A C 1
ATOM 692 O O . ARG A 1 81 ? -11.848 3.952 14.137 1.00 91.12 81 ARG A O 1
ATOM 699 N N . GLN A 1 82 ? -13.815 3.090 14.756 1.00 90.75 82 GLN A N 1
ATOM 700 C CA . GLN A 1 82 ? -14.107 2.510 13.441 1.00 90.75 82 GLN A CA 1
ATOM 701 C C . GLN A 1 82 ? -14.278 3.584 12.365 1.00 90.75 82 GLN A C 1
ATOM 703 O O . GLN A 1 82 ? -13.779 3.409 11.255 1.00 90.75 82 GLN A O 1
ATOM 708 N N . LYS A 1 83 ? -14.930 4.708 12.687 1.00 93.75 83 LYS A N 1
ATOM 709 C CA . LYS A 1 83 ? -15.037 5.850 11.768 1.00 93.75 83 LYS A CA 1
ATOM 710 C C . LYS A 1 83 ? -13.676 6.468 11.478 1.00 93.75 83 LYS A C 1
ATOM 712 O O . LYS A 1 83 ? -13.387 6.745 10.320 1.00 93.75 83 LYS A O 1
ATOM 717 N N . GLU A 1 84 ? -12.841 6.664 12.492 1.00 93.94 84 GLU A N 1
ATOM 718 C CA . GLU A 1 84 ? -11.478 7.171 12.312 1.00 93.94 84 GLU A CA 1
ATOM 719 C C . GLU A 1 84 ? -10.643 6.221 11.449 1.00 93.94 84 GLU A C 1
ATOM 721 O O . GLU A 1 84 ? -9.991 6.656 10.505 1.00 93.94 84 GLU A O 1
ATOM 726 N N . GLU A 1 85 ? -10.714 4.912 11.691 1.00 94.12 85 GLU A N 1
ATOM 727 C CA . GLU A 1 85 ? -10.031 3.915 10.864 1.00 94.12 85 GLU A CA 1
ATOM 728 C C . GLU A 1 85 ? -10.542 3.887 9.421 1.00 94.12 85 GLU A C 1
ATOM 730 O O . GLU A 1 85 ? -9.751 3.710 8.491 1.00 94.12 85 GLU A O 1
ATOM 735 N N . GLU A 1 86 ? -11.848 4.059 9.211 1.00 94.50 86 GLU A N 1
ATOM 736 C CA . GLU A 1 86 ? -12.443 4.140 7.878 1.00 94.50 86 GLU A CA 1
ATOM 737 C C . GLU A 1 86 ? -11.994 5.408 7.144 1.00 94.50 86 GLU A C 1
ATOM 739 O O . GLU A 1 86 ? -11.613 5.335 5.973 1.00 94.50 86 GLU A O 1
ATOM 744 N N . ILE A 1 87 ? -11.968 6.548 7.839 1.00 94.31 87 ILE A N 1
ATOM 745 C CA . ILE A 1 87 ? -11.455 7.816 7.311 1.00 94.31 87 ILE A CA 1
ATOM 746 C C . ILE A 1 87 ? -9.982 7.657 6.937 1.00 94.31 87 ILE A C 1
ATOM 748 O O . ILE A 1 87 ? -9.632 7.903 5.787 1.00 94.31 87 ILE A O 1
ATOM 752 N N . LEU A 1 88 ? -9.144 7.135 7.834 1.00 93.94 88 LEU A N 1
ATOM 753 C CA . LEU A 1 88 ? -7.719 6.916 7.572 1.00 93.94 88 LEU A CA 1
ATOM 754 C C . LEU A 1 88 ? -7.482 5.946 6.406 1.00 93.94 88 LEU A C 1
ATOM 756 O O . LEU A 1 88 ? -6.587 6.159 5.587 1.00 93.94 88 LEU A O 1
ATOM 760 N N . LYS A 1 89 ? -8.281 4.877 6.288 1.00 94.69 89 LYS A N 1
ATOM 761 C CA . LYS A 1 89 ? -8.223 3.975 5.125 1.00 94.69 89 LYS A CA 1
ATOM 762 C C . LYS A 1 89 ? -8.601 4.695 3.839 1.00 94.69 89 LYS A C 1
ATOM 764 O O . LYS A 1 89 ? -7.946 4.495 2.818 1.00 94.69 89 LYS A O 1
ATOM 769 N N . ARG A 1 90 ? -9.652 5.513 3.877 1.00 95.69 90 ARG A N 1
ATOM 770 C CA . ARG A 1 90 ? -10.121 6.269 2.717 1.00 95.69 90 ARG A CA 1
ATOM 771 C C . ARG A 1 90 ? -9.103 7.319 2.287 1.00 95.69 90 ARG A C 1
ATOM 773 O O . ARG A 1 90 ? -8.835 7.416 1.095 1.00 95.69 90 ARG A O 1
ATOM 780 N N . GLU A 1 91 ? -8.518 8.048 3.228 1.00 94.69 91 GLU A N 1
ATOM 781 C CA . GLU A 1 91 ? -7.462 9.030 2.976 1.00 94.69 91 GLU A CA 1
ATOM 782 C C . GLU A 1 91 ? -6.230 8.371 2.358 1.00 94.69 91 GLU A C 1
ATOM 784 O O . GLU A 1 91 ? -5.778 8.809 1.303 1.00 94.69 91 GLU A O 1
ATOM 789 N N . ARG A 1 92 ? -5.758 7.246 2.914 1.00 94.19 92 ARG A N 1
ATOM 790 C CA . ARG A 1 92 ? -4.652 6.478 2.313 1.00 94.19 92 ARG A CA 1
ATOM 791 C C . ARG A 1 92 ? -4.973 5.990 0.903 1.00 94.19 92 ARG A C 1
ATOM 793 O O . ARG A 1 92 ? -4.113 6.043 0.032 1.00 94.19 92 ARG A O 1
ATOM 800 N N . ALA A 1 93 ? -6.198 5.524 0.660 1.00 94.75 93 ALA A N 1
ATOM 801 C CA . ALA A 1 93 ? -6.609 5.061 -0.664 1.00 94.75 93 ALA A CA 1
ATOM 802 C C . ALA A 1 93 ? -6.722 6.207 -1.684 1.00 94.75 93 ALA A C 1
ATOM 804 O O . ALA A 1 93 ? -6.508 5.991 -2.877 1.00 94.75 93 ALA A O 1
ATOM 805 N N . ILE A 1 94 ? -7.088 7.413 -1.239 1.00 95.69 94 ILE A N 1
ATOM 806 C CA . ILE A 1 94 ? -7.071 8.620 -2.075 1.00 95.69 94 ILE A CA 1
ATOM 807 C C . ILE A 1 94 ? -5.625 8.990 -2.395 1.00 95.69 94 ILE A C 1
ATOM 809 O O . ILE A 1 94 ? -5.291 9.121 -3.567 1.00 95.69 94 ILE A O 1
ATOM 813 N N . GLU A 1 95 ? -4.762 9.045 -1.385 1.00 94.62 95 GLU A N 1
ATOM 814 C CA . GLU A 1 95 ? -3.343 9.353 -1.551 1.00 94.62 95 GLU A CA 1
ATOM 815 C C . GLU A 1 95 ? -2.641 8.368 -2.501 1.00 94.62 95 GLU A C 1
ATOM 817 O O . GLU A 1 95 ? -1.897 8.779 -3.389 1.00 94.62 95 GLU A O 1
ATOM 822 N N . GLU A 1 96 ? -2.907 7.065 -2.377 1.00 94.94 96 GLU A N 1
ATOM 823 C CA . GLU A 1 96 ? -2.372 6.055 -3.297 1.00 94.94 96 GLU A CA 1
ATOM 824 C C . GLU A 1 96 ? -2.824 6.317 -4.744 1.00 94.94 96 GLU A C 1
ATOM 826 O O . GLU A 1 96 ? -2.029 6.207 -5.679 1.00 94.94 96 GLU A O 1
ATOM 831 N N . LYS A 1 97 ? -4.096 6.681 -4.953 1.00 95.44 97 LYS A N 1
ATOM 832 C CA . LYS A 1 97 ? -4.629 6.992 -6.289 1.00 95.44 97 LYS A CA 1
ATOM 833 C C . LYS A 1 97 ? -4.023 8.265 -6.865 1.00 95.44 97 LYS A C 1
ATOM 835 O O . LYS A 1 97 ? -3.681 8.268 -8.043 1.00 95.44 97 LYS A O 1
ATOM 840 N N . GLU A 1 98 ? -3.869 9.308 -6.058 1.00 95.06 98 GLU A N 1
ATOM 841 C CA . GLU A 1 98 ? -3.199 10.550 -6.458 1.00 95.06 98 GLU A CA 1
ATOM 842 C C . GLU A 1 98 ? -1.756 10.271 -6.886 1.00 95.06 98 GLU A C 1
ATOM 844 O O . GLU A 1 98 ? -1.347 10.672 -7.973 1.00 95.06 98 GLU A O 1
ATOM 849 N N . LEU A 1 99 ? -1.016 9.476 -6.108 1.00 95.62 99 LEU A N 1
ATOM 850 C CA . LEU A 1 99 ? 0.341 9.062 -6.465 1.00 95.62 99 LEU A CA 1
ATOM 851 C C . LEU A 1 99 ? 0.391 8.243 -7.763 1.00 95.62 99 LEU A C 1
ATOM 853 O O . LEU A 1 99 ? 1.310 8.438 -8.555 1.00 95.62 99 LEU A O 1
ATOM 857 N N . LYS A 1 100 ? -0.585 7.361 -8.027 1.00 95.38 100 LYS A N 1
ATOM 858 C CA . LYS A 1 100 ? -0.670 6.630 -9.310 1.00 95.38 100 LYS A CA 1
ATOM 859 C C . LYS A 1 100 ? -0.933 7.556 -10.491 1.00 95.38 100 LYS A C 1
ATOM 861 O O . LYS A 1 100 ? -0.357 7.347 -11.554 1.00 95.38 100 LYS A O 1
ATOM 866 N N . LEU A 1 101 ? -1.791 8.559 -10.326 1.00 95.62 101 LEU A N 1
ATOM 867 C CA . LEU A 1 101 ? -2.046 9.547 -11.375 1.00 95.62 101 LEU A CA 1
ATOM 868 C C . LEU A 1 101 ? -0.788 10.372 -11.655 1.00 95.62 101 LEU A C 1
ATOM 870 O O . LEU A 1 101 ? -0.365 10.457 -12.805 1.00 95.62 101 LEU A O 1
ATOM 874 N N . ASN A 1 102 ? -0.127 10.856 -10.603 1.00 94.75 102 ASN A N 1
ATOM 875 C CA . ASN A 1 102 ? 1.145 11.564 -10.718 1.00 94.75 102 ASN A CA 1
ATOM 876 C C . ASN A 1 102 ? 2.226 10.694 -11.377 1.00 94.75 102 ASN A C 1
ATOM 878 O O . ASN A 1 102 ? 3.012 11.191 -12.179 1.00 94.75 102 ASN A O 1
ATOM 882 N N . LEU A 1 103 ? 2.256 9.390 -11.082 1.00 96.19 103 LEU A N 1
ATOM 883 C CA . LEU A 1 103 ? 3.163 8.440 -11.723 1.00 96.19 103 LEU A CA 1
ATOM 884 C C . LEU A 1 103 ? 2.886 8.308 -13.229 1.00 96.19 103 LEU A C 1
ATOM 886 O O . LEU A 1 103 ? 3.825 8.335 -14.020 1.00 96.19 103 LEU A O 1
ATOM 890 N N . ILE A 1 104 ? 1.617 8.192 -13.630 1.00 96.00 104 ILE A N 1
ATOM 891 C CA . ILE A 1 104 ? 1.218 8.141 -15.046 1.00 96.00 104 ILE A CA 1
ATOM 892 C C . ILE A 1 104 ? 1.646 9.419 -15.770 1.00 96.00 104 ILE A C 1
ATOM 894 O O . ILE A 1 104 ? 2.204 9.348 -16.866 1.00 96.00 104 ILE A O 1
ATOM 898 N N . ASP A 1 105 ? 1.395 10.581 -15.169 1.00 96.06 105 ASP A N 1
ATOM 899 C CA . ASP A 1 105 ? 1.774 11.867 -15.754 1.00 96.06 105 ASP A CA 1
ATOM 900 C C . ASP A 1 105 ? 3.295 12.015 -15.841 1.00 96.06 105 ASP A C 1
ATOM 902 O O . ASP A 1 105 ? 3.809 12.458 -16.871 1.00 96.06 105 ASP A O 1
ATOM 906 N N . LEU A 1 106 ? 4.028 11.554 -14.824 1.00 95.88 106 LEU A N 1
ATOM 907 C CA . LEU A 1 106 ? 5.484 11.519 -14.845 1.00 95.88 106 LEU A CA 1
ATOM 908 C C . LEU A 1 106 ? 6.006 10.628 -15.977 1.00 95.88 106 LEU A C 1
ATOM 910 O O . LEU A 1 106 ? 6.857 11.074 -16.742 1.00 95.88 106 LEU A O 1
ATOM 914 N N . PHE A 1 107 ? 5.475 9.414 -16.135 1.00 95.62 107 PHE A N 1
ATOM 915 C CA . PHE A 1 107 ? 5.885 8.497 -17.201 1.00 95.62 107 PHE A CA 1
ATOM 916 C C . PHE A 1 107 ? 5.641 9.093 -18.585 1.00 95.62 107 PHE A C 1
ATOM 918 O O . PHE A 1 107 ? 6.529 9.051 -19.431 1.00 95.62 107 PHE A O 1
ATOM 925 N N . LYS A 1 108 ? 4.481 9.725 -18.796 1.00 95.06 108 LYS A N 1
ATOM 926 C CA . LYS A 1 108 ? 4.199 10.449 -20.042 1.00 95.06 108 LYS A CA 1
ATOM 927 C C . LYS A 1 108 ? 5.176 11.601 -20.265 1.00 95.06 108 LYS A C 1
ATOM 929 O O . LYS A 1 108 ? 5.661 11.765 -21.378 1.00 95.06 108 LYS A O 1
ATOM 934 N N . SER A 1 109 ? 5.462 12.388 -19.226 1.00 94.62 109 SER A N 1
ATOM 935 C CA . SER A 1 109 ? 6.377 13.535 -19.318 1.00 94.62 109 SER A CA 1
ATOM 936 C C . SER 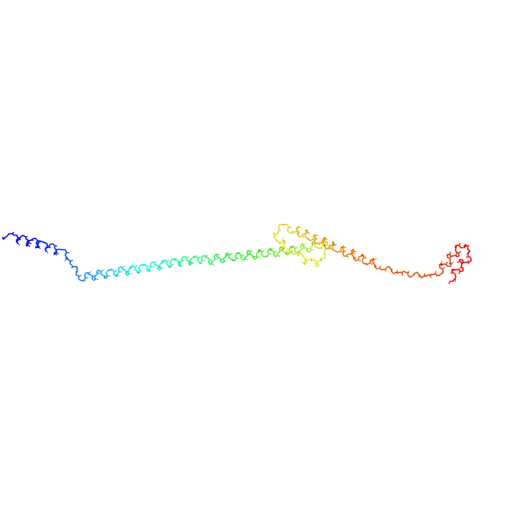A 1 109 ? 7.820 13.119 -19.604 1.00 94.62 109 SER A C 1
ATOM 938 O O . SER A 1 109 ? 8.543 13.828 -20.295 1.00 94.62 109 SER A O 1
ATOM 940 N N . GLU A 1 110 ? 8.216 11.948 -19.109 1.00 94.50 110 GLU A N 1
ATOM 941 C CA . GLU A 1 110 ? 9.540 11.367 -19.296 1.00 94.50 110 GLU A CA 1
ATOM 942 C C . GLU A 1 110 ? 9.612 10.446 -20.522 1.00 94.50 110 GLU A C 1
ATOM 944 O O . GLU A 1 110 ? 10.642 9.798 -20.720 1.00 94.50 110 GLU A O 1
ATOM 949 N N . GLU A 1 111 ? 8.550 10.380 -21.332 1.00 93.25 111 GLU A N 1
ATOM 950 C CA . GLU A 1 111 ? 8.443 9.520 -22.520 1.00 93.25 111 GLU A CA 1
ATOM 951 C C . GLU A 1 111 ? 8.747 8.038 -22.219 1.00 93.25 111 GLU A C 1
ATOM 953 O O . GLU A 1 111 ? 9.298 7.306 -23.040 1.00 93.25 111 GLU A O 1
ATOM 958 N N . MET A 1 112 ? 8.413 7.593 -21.007 1.00 94.25 112 MET A N 1
ATOM 959 C CA . MET A 1 112 ? 8.550 6.204 -20.582 1.00 94.25 112 MET A CA 1
ATOM 960 C C . MET A 1 112 ? 7.314 5.398 -20.974 1.00 94.25 112 MET A C 1
ATOM 962 O O . MET A 1 112 ? 6.189 5.900 -20.952 1.00 94.25 112 MET A O 1
ATOM 966 N N . ASP A 1 113 ? 7.527 4.121 -21.285 1.00 92.19 113 ASP A N 1
ATOM 967 C CA . ASP A 1 113 ? 6.439 3.195 -21.580 1.00 92.19 113 ASP A CA 1
ATOM 968 C C . ASP A 1 113 ? 5.545 2.987 -20.347 1.00 92.19 113 ASP A C 1
ATOM 970 O O . ASP A 1 113 ? 6.039 2.722 -19.248 1.00 92.19 113 ASP A O 1
ATOM 974 N N . LEU A 1 114 ? 4.226 3.096 -20.527 1.00 92.31 114 LEU A N 1
ATOM 975 C CA . LEU A 1 114 ? 3.248 2.905 -19.456 1.00 92.31 114 LEU A CA 1
ATOM 976 C C . LEU A 1 114 ? 3.187 1.449 -18.984 1.00 92.31 114 LEU A C 1
ATOM 978 O O . LEU A 1 114 ? 2.797 1.211 -17.842 1.00 92.31 114 LEU A O 1
ATOM 982 N N . ASP A 1 115 ? 3.642 0.491 -19.792 1.00 91.25 115 ASP A N 1
ATOM 983 C CA . ASP A 1 115 ? 3.761 -0.910 -19.373 1.00 91.25 115 ASP A CA 1
ATOM 984 C C . ASP A 1 115 ? 4.750 -1.076 -18.200 1.00 91.25 115 ASP A C 1
ATOM 986 O O . ASP A 1 115 ? 4.666 -2.024 -17.420 1.00 91.25 115 ASP A O 1
ATOM 990 N N . LEU A 1 116 ? 5.663 -0.116 -18.007 1.00 91.50 116 LEU A N 1
ATOM 991 C CA . LEU A 1 116 ? 6.611 -0.106 -16.892 1.00 91.50 116 LEU A CA 1
ATOM 992 C C . LEU A 1 116 ? 6.017 0.461 -15.587 1.00 91.50 116 LEU A C 1
ATOM 994 O O . LEU A 1 116 ? 6.708 0.466 -14.566 1.00 91.50 116 LEU A O 1
ATOM 998 N N . LEU A 1 117 ? 4.759 0.924 -15.575 1.00 92.62 117 LEU A N 1
ATOM 999 C CA . LEU A 1 117 ? 4.109 1.456 -14.365 1.00 92.62 117 LEU A CA 1
ATOM 1000 C C . LEU A 1 117 ? 4.064 0.429 -13.230 1.00 92.62 117 LEU A C 1
ATOM 1002 O O . LEU A 1 117 ? 4.246 0.786 -12.068 1.00 92.62 117 LEU A O 1
ATOM 1006 N N . GLU A 1 118 ? 3.865 -0.848 -13.562 1.00 90.88 118 GLU A N 1
ATOM 1007 C CA . GLU A 1 118 ? 3.774 -1.944 -12.588 1.00 90.88 118 GLU A CA 1
ATOM 1008 C C . GLU A 1 118 ? 5.086 -2.184 -11.826 1.00 90.88 118 GLU A C 1
ATOM 1010 O O . GLU A 1 118 ? 5.086 -2.769 -10.743 1.00 90.88 118 GLU A O 1
ATOM 1015 N N . VAL A 1 119 ? 6.211 -1.698 -12.359 1.00 90.88 119 VAL A N 1
ATOM 1016 C CA . VAL A 1 119 ? 7.530 -1.799 -11.718 1.00 90.88 119 VAL A CA 1
ATOM 1017 C C . VAL A 1 119 ? 7.615 -0.897 -10.479 1.00 90.88 119 VAL A C 1
ATOM 1019 O O . VAL A 1 119 ? 8.413 -1.153 -9.572 1.00 90.88 119 VAL A O 1
ATOM 1022 N N . VAL A 1 120 ? 6.794 0.155 -10.410 1.00 92.56 120 VAL A N 1
ATOM 1023 C CA . VAL A 1 120 ? 6.850 1.165 -9.351 1.00 92.56 120 VAL A CA 1
ATOM 1024 C C . VAL A 1 120 ? 5.754 0.921 -8.316 1.00 92.56 120 VAL A C 1
ATOM 1026 O O . VAL A 1 120 ? 4.570 1.159 -8.543 1.00 92.56 120 VAL A O 1
ATOM 1029 N N . ASP A 1 121 ? 6.162 0.503 -7.119 1.00 93.94 121 ASP A N 1
ATOM 1030 C CA . ASP A 1 121 ? 5.252 0.346 -5.983 1.00 93.94 121 ASP A CA 1
ATOM 1031 C C . ASP A 1 121 ? 5.014 1.684 -5.265 1.00 93.94 121 ASP A C 1
ATOM 1033 O O . ASP A 1 121 ? 5.782 2.097 -4.388 1.00 93.94 121 ASP A O 1
ATOM 1037 N N . VAL A 1 122 ? 3.916 2.346 -5.630 1.00 92.94 122 VAL A N 1
ATOM 1038 C CA . VAL A 1 122 ? 3.468 3.627 -5.056 1.00 92.94 122 VAL A CA 1
ATOM 1039 C C . VAL A 1 122 ? 3.153 3.560 -3.558 1.00 92.94 122 VAL A C 1
ATOM 1041 O O . VAL A 1 122 ? 3.276 4.575 -2.869 1.00 92.94 122 VAL A O 1
ATOM 1044 N N . ASN A 1 123 ? 2.819 2.383 -3.009 1.00 92.50 123 ASN A N 1
ATOM 1045 C CA . ASN A 1 123 ? 2.474 2.247 -1.587 1.00 92.50 123 ASN A CA 1
ATOM 1046 C C . ASN A 1 123 ? 3.649 2.592 -0.672 1.00 92.50 123 ASN A C 1
ATOM 1048 O O . ASN A 1 123 ? 3.454 3.031 0.459 1.00 92.50 123 ASN A O 1
ATOM 1052 N N . LYS A 1 124 ? 4.882 2.461 -1.174 1.00 92.88 124 LYS A N 1
ATOM 1053 C CA . LYS A 1 124 ? 6.104 2.832 -0.450 1.00 92.88 124 LYS A CA 1
ATOM 1054 C C . LYS A 1 124 ? 6.203 4.328 -0.158 1.00 92.88 124 LYS A C 1
ATOM 1056 O O . LYS A 1 124 ? 7.060 4.717 0.640 1.00 92.88 124 LYS A O 1
ATOM 1061 N N . TYR A 1 125 ? 5.405 5.163 -0.820 1.00 92.62 125 TYR A N 1
ATOM 1062 C CA . TYR A 1 125 ? 5.476 6.621 -0.718 1.00 92.62 125 TYR A CA 1
ATOM 1063 C C . TYR A 1 125 ? 4.285 7.236 0.025 1.00 92.62 125 TYR A C 1
ATOM 1065 O O . TYR A 1 125 ? 4.383 8.381 0.458 1.00 92.62 125 TYR A O 1
ATOM 1073 N N . VAL A 1 126 ? 3.205 6.476 0.228 1.00 92.12 126 VAL A N 1
ATOM 1074 C CA . VAL A 1 126 ? 2.016 6.903 0.982 1.00 92.12 126 VAL A CA 1
ATOM 1075 C C . VAL A 1 126 ? 2.418 7.329 2.401 1.00 92.12 126 VAL A C 1
ATOM 1077 O O . VAL A 1 126 ? 3.141 6.609 3.093 1.00 92.12 126 VAL A O 1
ATOM 1080 N N . GLY A 1 127 ? 1.976 8.512 2.830 1.00 88.44 127 GLY A N 1
ATOM 1081 C CA . GLY A 1 127 ? 2.258 9.074 4.151 1.00 88.44 127 GLY A CA 1
ATOM 1082 C C . GLY A 1 127 ? 3.645 9.708 4.325 1.00 88.44 127 GLY A C 1
ATOM 1083 O O . GLY A 1 127 ? 3.989 10.092 5.442 1.00 88.44 127 GLY A O 1
ATOM 1084 N N . LYS A 1 128 ? 4.463 9.830 3.268 1.00 91.06 128 LYS A N 1
ATOM 1085 C CA . LYS A 1 128 ? 5.752 10.549 3.325 1.00 91.06 128 LYS A CA 1
ATOM 1086 C C . LYS A 1 128 ? 5.576 12.032 2.984 1.00 91.06 128 LYS A C 1
ATOM 1088 O O . LYS A 1 128 ? 4.930 12.357 1.994 1.00 91.06 128 LYS A O 1
ATOM 1093 N N . GLU A 1 129 ? 6.241 12.924 3.724 1.00 87.25 129 GLU A N 1
ATOM 1094 C CA . GLU A 1 129 ? 6.211 14.380 3.464 1.00 87.25 129 GLU A CA 1
ATOM 1095 C C . GLU A 1 129 ? 6.670 14.749 2.043 1.00 87.25 129 GLU A C 1
ATOM 1097 O O . GLU A 1 129 ? 6.029 15.555 1.382 1.00 87.25 129 GLU A O 1
ATOM 1102 N N . ASN A 1 130 ? 7.733 14.112 1.537 1.00 90.75 130 ASN A N 1
ATOM 1103 C CA . ASN A 1 130 ? 8.317 14.408 0.218 1.00 90.75 130 ASN A CA 1
ATOM 1104 C C . ASN A 1 130 ? 8.010 13.325 -0.830 1.00 90.75 130 ASN A C 1
ATOM 1106 O O . ASN A 1 130 ? 8.834 13.027 -1.693 1.00 90.75 130 ASN A O 1
ATOM 1110 N N . LYS A 1 131 ? 6.844 12.682 -0.727 1.00 92.19 131 LYS A N 1
ATOM 1111 C CA . LYS A 1 131 ? 6.456 11.520 -1.545 1.00 92.19 131 LYS A CA 1
ATOM 1112 C C . LYS A 1 131 ? 6.624 11.717 -3.055 1.00 92.19 131 LYS A C 1
ATOM 1114 O O . LYS A 1 131 ? 7.164 10.830 -3.705 1.00 92.19 131 LYS A O 1
ATOM 1119 N N . GLU A 1 132 ? 6.225 12.867 -3.596 1.00 91.06 132 GLU A N 1
ATOM 1120 C CA . GLU A 1 132 ? 6.272 13.143 -5.040 1.00 91.06 132 GLU A CA 1
ATOM 1121 C C . GLU A 1 132 ? 7.704 13.286 -5.562 1.00 91.06 132 GLU A C 1
ATOM 1123 O O . GLU A 1 132 ? 8.058 12.693 -6.578 1.00 91.06 132 GLU A O 1
ATOM 1128 N N . GLU A 1 133 ? 8.551 14.019 -4.838 1.00 94.12 133 GLU A N 1
ATOM 1129 C CA . GLU A 1 133 ? 9.948 14.233 -5.219 1.00 94.12 133 GLU A CA 1
ATOM 1130 C C . GLU A 1 133 ? 10.745 12.924 -5.146 1.00 94.12 133 GLU A C 1
ATOM 1132 O O . GLU A 1 133 ? 11.497 12.595 -6.063 1.00 94.12 133 GLU A O 1
ATOM 1137 N N . VAL A 1 134 ? 10.541 12.126 -4.091 1.00 93.81 134 VAL A N 1
ATOM 1138 C CA . VAL A 1 134 ? 11.219 10.827 -3.960 1.00 93.81 134 VAL A CA 1
ATOM 1139 C C . VAL A 1 134 ? 10.723 9.848 -5.032 1.00 93.81 134 VAL A C 1
ATOM 1141 O O . VAL A 1 134 ? 11.544 9.171 -5.650 1.00 93.81 134 VAL A O 1
ATOM 1144 N N . LEU A 1 135 ? 9.412 9.810 -5.307 1.00 94.50 135 LEU A N 1
ATOM 1145 C CA . LEU A 1 135 ? 8.844 9.014 -6.402 1.00 94.50 135 LEU A CA 1
ATOM 1146 C C . LEU A 1 135 ? 9.482 9.402 -7.739 1.00 94.50 135 LEU A C 1
ATOM 1148 O O . LEU A 1 135 ? 9.940 8.535 -8.481 1.00 94.50 135 LEU A O 1
ATOM 1152 N N . LYS A 1 136 ? 9.579 10.705 -8.018 1.00 94.62 136 LYS A N 1
ATOM 1153 C CA . LYS A 1 136 ? 10.192 11.222 -9.241 1.00 94.62 136 LYS A CA 1
ATOM 1154 C C . LYS A 1 136 ? 11.647 10.792 -9.385 1.00 94.62 136 LYS A C 1
ATOM 1156 O O . LYS A 1 136 ? 12.039 10.286 -10.434 1.00 94.62 136 LYS A O 1
ATOM 1161 N N . GLN A 1 137 ? 12.443 10.956 -8.333 1.00 95.12 137 GLN A N 1
ATOM 1162 C CA . GLN A 1 137 ? 13.850 10.559 -8.346 1.00 95.12 137 GLN A CA 1
ATOM 1163 C C . GLN A 1 137 ? 14.025 9.058 -8.578 1.00 95.12 137 GLN A C 1
ATOM 1165 O O . GLN A 1 137 ? 14.930 8.653 -9.307 1.00 95.12 137 GLN A O 1
ATOM 1170 N N . ASP A 1 138 ? 13.178 8.223 -7.982 1.00 94.12 138 ASP A N 1
ATOM 1171 C CA . ASP A 1 138 ? 13.268 6.777 -8.163 1.00 94.12 138 ASP A CA 1
ATOM 1172 C C . ASP A 1 138 ? 12.857 6.345 -9.577 1.00 94.12 138 ASP A C 1
ATOM 1174 O O . ASP A 1 138 ? 13.539 5.515 -10.179 1.00 94.12 138 ASP A O 1
ATOM 1178 N N . VAL A 1 139 ? 11.829 6.969 -10.160 1.00 94.94 139 VAL A N 1
ATOM 1179 C CA . VAL A 1 139 ? 11.446 6.752 -11.566 1.00 94.94 139 VAL A CA 1
ATOM 1180 C C . VAL A 1 139 ? 12.571 7.152 -12.521 1.00 94.94 139 VAL A C 1
ATOM 1182 O O . VAL A 1 139 ? 12.904 6.394 -13.433 1.00 94.94 139 VAL A O 1
ATOM 1185 N N . LEU A 1 140 ? 13.231 8.287 -12.279 1.00 95.00 140 LEU A N 1
ATOM 1186 C CA . LEU A 1 140 ? 14.378 8.720 -13.082 1.00 95.00 140 LEU A CA 1
ATOM 1187 C C . LEU A 1 140 ? 15.554 7.734 -12.992 1.00 95.00 140 LEU A C 1
ATOM 1189 O O . LEU A 1 140 ? 16.150 7.392 -14.012 1.00 95.00 140 LEU A O 1
ATOM 1193 N N . LYS A 1 141 ? 15.852 7.193 -11.804 1.00 95.25 141 LYS A N 1
ATOM 1194 C CA . LYS A 1 141 ? 16.879 6.143 -11.654 1.00 95.25 141 LYS A CA 1
ATOM 1195 C C . LYS A 1 141 ? 16.520 4.869 -12.420 1.00 95.25 141 LYS A C 1
ATOM 1197 O O . LYS A 1 141 ? 17.407 4.230 -12.994 1.00 95.25 141 LYS A O 1
ATOM 1202 N N . ILE A 1 142 ? 15.242 4.483 -12.431 1.00 93.62 142 ILE A N 1
ATOM 1203 C CA . ILE A 1 142 ? 14.758 3.337 -13.214 1.00 93.62 142 ILE A CA 1
ATOM 1204 C C . ILE A 1 142 ? 14.986 3.602 -14.703 1.00 93.62 142 ILE A C 1
ATOM 1206 O O . ILE A 1 142 ? 15.603 2.772 -15.372 1.00 93.62 142 ILE A O 1
ATOM 1210 N N . LYS A 1 143 ? 14.588 4.780 -15.199 1.00 94.56 143 LYS A N 1
ATOM 1211 C CA . LYS A 1 143 ? 14.816 5.207 -16.587 1.00 94.56 143 LYS A CA 1
ATOM 1212 C C . LYS A 1 143 ? 16.289 5.121 -16.976 1.00 94.56 143 LYS A C 1
ATOM 1214 O O . LYS A 1 143 ? 16.629 4.492 -17.974 1.00 94.56 143 LYS A O 1
ATOM 1219 N N . GLU A 1 144 ? 17.182 5.684 -16.165 1.00 95.56 144 GLU A N 1
ATOM 1220 C CA . GLU A 1 144 ? 18.626 5.617 -16.416 1.00 95.56 144 GLU A CA 1
ATOM 1221 C C . GLU A 1 144 ? 19.156 4.181 -16.455 1.00 95.56 144 GLU A C 1
ATOM 1223 O O . GLU A 1 144 ? 20.011 3.848 -17.277 1.00 95.56 144 GLU A O 1
ATOM 1228 N N . THR A 1 145 ? 18.671 3.324 -15.556 1.00 94.62 145 THR A N 1
ATOM 1229 C CA . THR A 1 145 ? 19.101 1.923 -15.477 1.00 94.62 145 THR A CA 1
ATOM 1230 C C . THR A 1 145 ? 18.654 1.149 -16.712 1.00 94.62 145 THR A C 1
ATOM 1232 O O . THR A 1 145 ? 19.458 0.426 -17.300 1.00 94.62 145 THR A O 1
ATOM 1235 N N . ILE A 1 146 ? 17.406 1.344 -17.143 1.00 93.44 146 ILE A N 1
ATOM 1236 C CA . ILE A 1 146 ? 16.862 0.732 -18.357 1.00 93.44 146 ILE A CA 1
ATOM 1237 C C . ILE A 1 146 ? 17.643 1.211 -19.579 1.00 93.44 146 ILE A C 1
ATOM 1239 O O . ILE A 1 146 ? 18.136 0.377 -20.335 1.00 93.44 146 ILE A O 1
ATOM 1243 N N . ASN A 1 147 ? 17.851 2.521 -19.729 1.00 94.38 147 ASN A N 1
ATOM 1244 C CA . ASN A 1 147 ? 18.600 3.077 -20.857 1.00 94.38 147 ASN A CA 1
ATOM 1245 C C . ASN A 1 147 ? 20.017 2.498 -20.937 1.00 94.38 147 ASN A C 1
ATOM 1247 O O . ASN A 1 147 ? 20.423 2.036 -21.997 1.00 94.38 147 ASN A O 1
ATOM 1251 N N . LYS A 1 148 ? 20.733 2.398 -19.809 1.00 96.38 148 LYS A N 1
ATOM 1252 C CA . LYS A 1 148 ? 22.068 1.772 -19.763 1.00 96.38 148 LYS A CA 1
ATOM 1253 C C . LYS A 1 148 ? 22.051 0.299 -20.178 1.00 96.38 148 LYS A C 1
ATOM 1255 O O . LYS A 1 148 ? 23.012 -0.181 -20.777 1.00 96.38 148 LYS A O 1
ATOM 1260 N N . ILE A 1 149 ? 21.006 -0.449 -19.822 1.00 93.44 149 ILE A N 1
ATOM 1261 C CA . ILE A 1 149 ? 20.862 -1.858 -20.220 1.00 93.44 149 ILE A CA 1
ATOM 1262 C C . ILE A 1 149 ? 20.582 -1.956 -21.724 1.00 93.44 149 ILE A C 1
ATOM 1264 O O . ILE A 1 149 ? 21.221 -2.759 -22.407 1.00 93.44 149 ILE A O 1
ATOM 1268 N N . VAL A 1 150 ? 19.674 -1.124 -22.237 1.00 94.69 150 VAL A N 1
ATOM 1269 C CA . VAL A 1 150 ? 19.318 -1.073 -23.659 1.00 94.69 150 VAL A CA 1
ATOM 1270 C C . VAL A 1 150 ? 20.522 -0.664 -24.502 1.00 94.69 150 VAL A C 1
ATOM 1272 O O . VAL A 1 150 ? 20.829 -1.341 -25.475 1.00 94.69 150 VAL A O 1
ATOM 1275 N N . GLU A 1 151 ? 21.262 0.373 -24.109 1.00 95.88 151 GLU A N 1
ATOM 1276 C CA . GLU A 1 151 ? 22.483 0.812 -24.796 1.00 95.88 151 GLU A CA 1
ATOM 1277 C C . GLU A 1 151 ? 23.506 -0.320 -24.905 1.00 95.88 151 GLU A C 1
ATOM 1279 O O . GLU A 1 151 ? 23.977 -0.615 -26.002 1.00 95.88 151 GLU A O 1
ATOM 1284 N N . LYS A 1 152 ? 23.779 -1.031 -23.804 1.00 95.56 152 LYS A N 1
ATOM 1285 C CA . LYS A 1 152 ? 24.689 -2.186 -23.813 1.00 95.56 152 LYS A CA 1
ATOM 1286 C C . LYS A 1 152 ? 24.218 -3.299 -24.748 1.00 95.56 152 LYS A C 1
ATOM 1288 O O . LYS A 1 152 ? 25.038 -3.888 -25.449 1.00 95.56 152 LYS A O 1
ATOM 1293 N N . GLN A 1 153 ? 22.919 -3.603 -24.768 1.00 94.50 153 GLN A N 1
ATOM 1294 C CA . GLN A 1 153 ? 22.366 -4.603 -25.687 1.00 94.50 153 GLN A CA 1
ATOM 1295 C C . GLN A 1 153 ? 22.454 -4.147 -27.144 1.00 94.50 153 GLN A C 1
ATOM 1297 O O . GLN A 1 153 ? 22.816 -4.939 -28.008 1.00 94.50 153 GLN A O 1
ATOM 1302 N N . VAL A 1 154 ? 22.173 -2.874 -27.420 1.00 94.75 154 VAL A N 1
ATOM 1303 C CA . VAL A 1 154 ? 22.280 -2.293 -28.761 1.00 94.75 154 VAL A CA 1
ATOM 1304 C C . VAL A 1 154 ? 23.730 -2.296 -29.238 1.00 94.75 154 VAL A C 1
ATOM 1306 O O . VAL A 1 154 ? 23.981 -2.606 -30.399 1.00 94.75 154 VAL A O 1
ATOM 1309 N N . GLU A 1 155 ? 24.696 -1.983 -28.378 1.00 93.19 155 GLU A N 1
ATOM 1310 C CA . GLU A 1 155 ? 26.124 -2.066 -28.702 1.00 93.19 155 GLU A CA 1
ATOM 1311 C C . GLU A 1 155 ? 26.569 -3.503 -28.977 1.00 93.19 155 GLU A C 1
ATOM 1313 O O . GLU A 1 155 ? 27.241 -3.750 -29.981 1.00 93.19 155 GLU A O 1
ATOM 1318 N N . ALA A 1 156 ? 26.152 -4.459 -28.141 1.00 91.38 156 ALA A N 1
ATOM 1319 C CA . ALA A 1 156 ? 26.422 -5.876 -28.361 1.00 91.38 156 ALA A CA 1
ATOM 1320 C C . ALA A 1 156 ? 25.822 -6.358 -29.693 1.00 91.38 156 ALA A C 1
ATOM 1322 O O . ALA A 1 156 ? 26.531 -6.946 -30.512 1.00 91.38 156 ALA A O 1
ATOM 1323 N N . PHE A 1 157 ? 24.555 -6.020 -29.957 1.00 91.12 157 PHE A N 1
ATOM 1324 C CA . PHE A 1 157 ? 23.866 -6.352 -31.202 1.00 91.12 157 PHE A CA 1
ATOM 1325 C C . PHE A 1 157 ? 24.527 -5.700 -32.418 1.00 91.12 157 PHE A C 1
ATOM 1327 O O . PHE A 1 157 ? 24.732 -6.363 -33.426 1.00 91.12 157 PHE A O 1
ATOM 1334 N N . LYS A 1 158 ? 24.919 -4.421 -32.343 1.00 88.94 158 LYS A N 1
ATOM 1335 C CA . LYS A 1 158 ? 25.677 -3.750 -33.414 1.00 88.94 158 LYS A CA 1
ATOM 1336 C C . LYS A 1 158 ? 27.005 -4.456 -33.673 1.00 88.94 158 LYS A C 1
ATOM 1338 O O . LYS A 1 158 ? 27.373 -4.637 -34.829 1.00 88.94 158 LYS A O 1
ATOM 1343 N N . GLY A 1 159 ? 27.707 -4.867 -32.619 1.00 86.38 159 GLY A N 1
ATOM 1344 C CA . GLY A 1 159 ? 28.942 -5.638 -32.729 1.00 86.38 159 GLY A CA 1
ATOM 1345 C C . GLY A 1 159 ? 28.740 -6.973 -33.448 1.00 86.38 159 GLY A C 1
ATOM 1346 O O . GLY A 1 159 ? 29.546 -7.330 -34.302 1.00 86.38 159 GLY A O 1
ATOM 1347 N N . GLU A 1 160 ? 27.659 -7.693 -33.151 1.00 83.06 160 GLU A N 1
ATOM 1348 C CA . GLU A 1 160 ? 27.302 -8.939 -33.841 1.00 83.06 160 GLU A CA 1
ATOM 1349 C C . GLU A 1 160 ? 26.819 -8.708 -35.277 1.00 83.06 160 GLU A C 1
ATOM 1351 O O . GLU A 1 160 ? 27.266 -9.393 -36.193 1.00 83.06 160 GLU A O 1
ATOM 1356 N N . TYR A 1 161 ? 25.972 -7.705 -35.503 1.00 78.88 161 TYR A N 1
ATOM 1357 C CA . TYR A 1 161 ? 25.460 -7.346 -36.825 1.00 78.88 161 TYR A CA 1
ATOM 1358 C C . TYR A 1 161 ? 26.592 -6.953 -37.784 1.00 78.88 161 TYR A C 1
ATOM 1360 O O . TYR A 1 161 ? 26.615 -7.382 -38.935 1.00 78.88 161 TYR A O 1
ATOM 1368 N N . LEU A 1 162 ? 27.580 -6.191 -37.299 1.00 79.94 162 LEU A N 1
ATOM 1369 C CA . LEU A 1 162 ? 28.763 -5.796 -38.071 1.00 79.94 162 LEU A CA 1
ATOM 1370 C C . LEU A 1 162 ? 29.797 -6.923 -38.245 1.00 79.94 162 LEU A C 1
ATOM 1372 O O . LEU A 1 162 ? 30.699 -6.781 -39.067 1.00 79.94 162 LEU A O 1
ATOM 1376 N N . ARG A 1 163 ? 29.687 -8.036 -37.501 1.00 76.69 163 ARG A N 1
ATOM 1377 C CA . ARG A 1 163 ? 30.481 -9.257 -37.745 1.00 76.69 163 ARG A CA 1
ATOM 1378 C C . ARG A 1 163 ? 29.934 -10.100 -38.892 1.00 76.69 163 ARG A C 1
ATOM 1380 O O . ARG A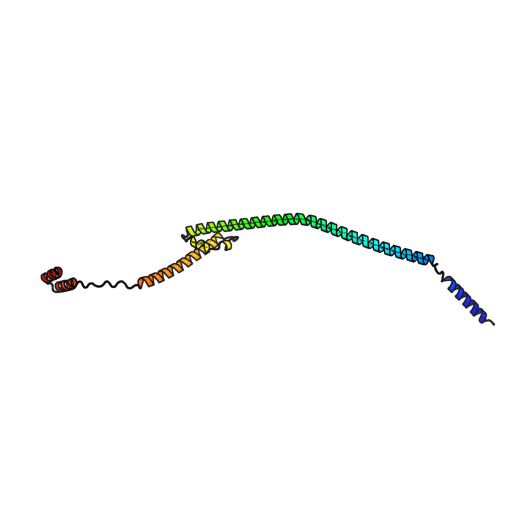 1 163 ? 30.645 -10.998 -39.339 1.00 76.69 163 ARG A O 1
ATOM 1387 N N . GLY A 1 164 ? 28.705 -9.847 -39.351 1.00 67.44 164 GLY A N 1
ATOM 1388 C CA . GLY A 1 164 ? 28.187 -10.480 -40.558 1.00 67.44 164 GLY A CA 1
ATOM 1389 C C . GLY A 1 164 ? 29.150 -10.236 -41.717 1.00 67.44 164 GLY A C 1
ATOM 1390 O O . GLY A 1 164 ? 29.560 -9.099 -41.955 1.00 67.44 164 GLY A O 1
ATOM 1391 N N . GLU A 1 165 ? 29.554 -11.302 -42.410 1.00 63.84 165 GLU A N 1
ATOM 1392 C CA . GLU A 1 165 ? 30.418 -11.169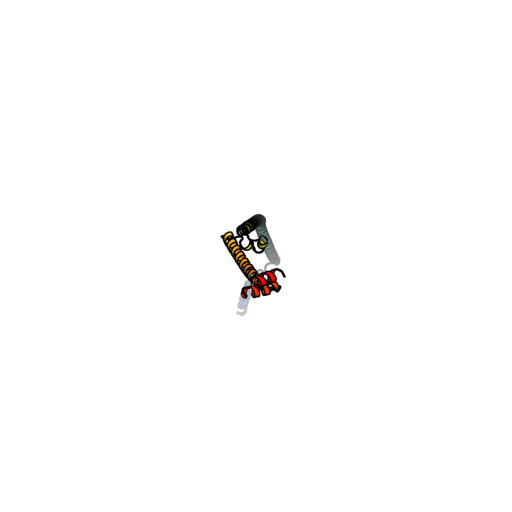 -43.578 1.00 63.84 165 GLU A CA 1
ATOM 1393 C C . GLU A 1 165 ? 29.737 -10.228 -44.573 1.00 63.84 165 GLU A C 1
ATOM 1395 O O . GLU A 1 165 ? 28.605 -10.460 -45.003 1.00 63.84 165 GLU A O 1
ATOM 1400 N N . THR A 1 166 ? 30.417 -9.134 -44.929 1.00 63.03 166 THR A N 1
ATOM 1401 C CA . THR A 1 166 ? 30.011 -8.340 -46.087 1.00 63.03 166 THR A CA 1
ATOM 1402 C C . THR A 1 166 ? 29.910 -9.324 -47.248 1.00 63.03 166 THR A C 1
ATOM 1404 O O . THR A 1 166 ? 30.907 -10.015 -47.481 1.00 63.03 166 THR A O 1
ATOM 1407 N N . PRO A 1 167 ? 28.763 -9.442 -47.951 1.00 59.25 167 PRO A N 1
ATOM 1408 C CA . PRO A 1 167 ? 28.671 -10.322 -49.102 1.00 59.25 167 PRO A CA 1
ATOM 1409 C C . PRO A 1 167 ? 29.866 -10.005 -49.979 1.00 59.25 167 PRO A C 1
ATOM 1411 O O . PRO A 1 167 ? 30.037 -8.851 -50.387 1.00 59.25 167 PRO A O 1
ATOM 1414 N N . THR A 1 168 ? 30.749 -10.989 -50.165 1.00 57.12 168 THR A N 1
ATOM 1415 C CA . THR A 1 168 ? 31.883 -10.813 -51.059 1.00 57.12 168 THR A CA 1
ATOM 1416 C C . THR A 1 168 ? 31.229 -10.509 -52.387 1.00 57.12 168 THR A C 1
ATOM 1418 O O . THR A 1 168 ? 30.608 -11.395 -52.968 1.00 57.12 168 THR A O 1
ATOM 1421 N N . ALA A 1 169 ? 31.254 -9.242 -52.811 1.00 58.88 169 ALA A N 1
ATOM 1422 C CA . ALA A 1 169 ? 30.819 -8.889 -54.141 1.00 58.88 169 ALA A CA 1
ATOM 1423 C C . ALA A 1 169 ? 31.695 -9.756 -55.028 1.00 58.88 169 ALA A C 1
ATOM 1425 O O . ALA A 1 169 ? 32.910 -9.531 -55.080 1.00 58.88 169 ALA A O 1
ATOM 1426 N N . GLU A 1 170 ? 31.115 -10.811 -55.609 1.00 56.28 170 GLU A N 1
ATOM 1427 C CA . GLU A 1 170 ? 31.785 -11.584 -56.632 1.00 56.28 170 GLU A CA 1
ATOM 1428 C C . GLU A 1 170 ? 32.274 -10.527 -57.599 1.00 56.28 170 GLU A C 1
ATOM 1430 O O . GLU A 1 170 ? 31.487 -9.825 -58.241 1.00 56.28 170 GLU A O 1
ATOM 1435 N N . LYS A 1 171 ? 33.593 -10.325 -57.615 1.00 54.88 171 LYS A N 1
ATOM 1436 C CA . LYS A 1 171 ? 34.229 -9.571 -58.670 1.00 54.88 171 LYS A CA 1
ATOM 1437 C C . LYS A 1 171 ? 33.946 -10.425 -59.886 1.00 54.88 171 LYS A C 1
ATOM 1439 O O . LYS A 1 171 ? 34.735 -11.309 -60.205 1.00 54.88 171 LYS A O 1
ATOM 1444 N N . GLN A 1 172 ? 32.804 -10.187 -60.529 1.00 53.44 172 GLN A N 1
ATOM 1445 C CA . GLN A 1 172 ? 32.618 -10.494 -61.925 1.00 53.44 172 GLN A CA 1
ATOM 1446 C C . GLN A 1 172 ? 33.835 -9.853 -62.565 1.00 53.44 172 GLN A C 1
ATOM 1448 O O . GLN A 1 172 ? 33.932 -8.626 -62.661 1.00 53.44 172 GLN A O 1
ATOM 1453 N N . GLN A 1 173 ? 34.839 -10.676 -62.855 1.00 52.12 173 GLN A N 1
ATOM 1454 C CA . GLN A 1 173 ? 35.953 -10.274 -63.676 1.00 52.12 173 GLN A CA 1
ATOM 1455 C C . GLN A 1 173 ? 35.308 -9.962 -65.018 1.00 52.12 173 GLN A C 1
ATOM 1457 O O . GLN A 1 173 ? 35.146 -10.846 -65.851 1.00 52.12 173 GLN A O 1
ATOM 1462 N N . ARG A 1 174 ? 34.863 -8.715 -65.200 1.00 52.00 174 ARG A N 1
ATOM 1463 C CA . ARG A 1 174 ? 34.565 -8.177 -66.517 1.00 52.00 174 ARG A CA 1
ATOM 1464 C C . ARG A 1 174 ? 35.900 -8.223 -67.241 1.00 52.00 174 ARG A C 1
ATOM 1466 O O . ARG A 1 174 ? 36.753 -7.364 -67.010 1.00 52.00 174 ARG A O 1
ATOM 1473 N N . GLN A 1 175 ? 36.132 -9.295 -67.997 1.00 54.47 175 GLN A N 1
ATOM 1474 C CA . GLN A 1 175 ? 37.360 -9.499 -68.765 1.00 54.47 175 GLN A CA 1
ATOM 1475 C C . GLN A 1 175 ? 37.639 -8.273 -69.653 1.00 54.47 175 GLN A C 1
ATOM 1477 O O . GLN A 1 175 ? 38.792 -7.861 -69.789 1.00 54.47 175 GLN A O 1
ATOM 1482 N N . ASP A 1 176 ? 36.573 -7.605 -70.094 1.00 55.53 176 ASP A N 1
ATOM 1483 C CA . ASP A 1 176 ? 36.556 -6.373 -70.885 1.00 55.53 176 ASP A CA 1
ATOM 1484 C C . ASP A 1 176 ? 37.318 -5.218 -70.212 1.00 55.53 176 ASP A C 1
ATOM 1486 O O . ASP A 1 176 ? 38.014 -4.446 -70.874 1.00 55.53 176 ASP A O 1
ATOM 1490 N N . TYR A 1 177 ? 37.268 -5.119 -68.875 1.00 57.25 177 TYR A N 1
ATOM 1491 C CA . TYR A 1 177 ? 37.973 -4.057 -68.150 1.00 57.25 177 TYR A CA 1
ATOM 1492 C C . TYR A 1 177 ? 39.496 -4.260 -68.187 1.00 57.25 177 TYR A C 1
ATOM 1494 O O . TYR A 1 177 ? 40.251 -3.291 -68.238 1.00 57.25 177 TYR A O 1
ATOM 1502 N N . ASN A 1 178 ? 39.963 -5.514 -68.229 1.00 68.81 178 ASN A N 1
ATOM 1503 C CA . ASN A 1 178 ? 41.391 -5.833 -68.261 1.00 68.81 178 ASN A CA 1
ATOM 1504 C C . ASN A 1 178 ? 42.012 -5.697 -69.662 1.00 68.81 178 ASN A C 1
ATOM 1506 O O . ASN A 1 178 ? 43.181 -5.314 -69.753 1.00 68.81 178 ASN A O 1
ATOM 1510 N N . GLU A 1 179 ? 41.282 -5.986 -70.747 1.00 72.38 179 GLU A N 1
ATOM 1511 C CA . GLU A 1 179 ? 41.787 -5.752 -72.115 1.00 72.38 179 GLU A CA 1
ATOM 1512 C C . GLU A 1 179 ? 41.862 -4.253 -72.434 1.00 72.38 179 GLU A C 1
ATOM 1514 O O . GLU A 1 179 ? 42.896 -3.781 -72.915 1.00 72.38 179 GLU A O 1
ATOM 1519 N N . TYR A 1 180 ? 40.830 -3.481 -72.077 1.00 77.88 180 TYR A N 1
ATOM 1520 C CA . TYR A 1 180 ? 40.824 -2.033 -72.293 1.00 77.88 180 TYR A CA 1
ATOM 1521 C C . TYR A 1 180 ? 41.926 -1.311 -71.503 1.00 77.88 180 TYR A C 1
ATOM 1523 O O . TYR A 1 180 ? 42.618 -0.452 -72.047 1.00 77.88 180 TYR A O 1
ATOM 1531 N N . GLU A 1 181 ? 42.141 -1.671 -70.234 1.00 76.19 181 GLU A N 1
ATOM 1532 C CA . GLU A 1 181 ? 43.216 -1.106 -69.404 1.00 76.19 181 GLU A CA 1
ATOM 1533 C C . GLU A 1 181 ? 44.615 -1.423 -69.966 1.00 76.19 181 GLU A C 1
ATOM 1535 O O . GLU A 1 181 ? 45.499 -0.561 -69.955 1.00 76.19 181 GLU A O 1
ATOM 1540 N N . LYS A 1 182 ? 44.827 -2.632 -70.509 1.00 79.50 182 LYS A N 1
ATOM 1541 C CA . LYS A 1 182 ? 46.079 -2.993 -71.198 1.00 79.50 182 LYS A CA 1
ATOM 1542 C C . LYS A 1 182 ? 46.273 -2.172 -72.473 1.00 79.50 182 LYS A C 1
ATOM 1544 O O . LYS A 1 182 ? 47.352 -1.609 -72.664 1.00 79.50 182 LYS A O 1
ATOM 1549 N N . ALA A 1 183 ? 45.234 -2.044 -73.297 1.00 80.31 183 ALA A N 1
ATOM 1550 C CA . ALA A 1 183 ? 45.274 -1.238 -74.515 1.00 80.31 183 ALA A CA 1
ATOM 1551 C C . ALA A 1 183 ? 45.545 0.245 -74.204 1.00 80.31 183 ALA A C 1
ATOM 1553 O O . ALA A 1 183 ? 46.415 0.865 -74.816 1.00 80.31 183 ALA A O 1
ATOM 1554 N N . LYS A 1 184 ? 44.902 0.789 -73.164 1.00 81.44 184 LYS A N 1
ATOM 1555 C CA . LYS A 1 184 ? 45.134 2.153 -72.672 1.00 81.44 184 LYS A CA 1
ATOM 1556 C C . LYS A 1 184 ? 46.583 2.376 -72.237 1.00 81.44 184 LYS A C 1
ATOM 1558 O O . LYS A 1 184 ? 47.155 3.410 -72.565 1.00 81.44 184 LYS A O 1
ATOM 1563 N N . LYS A 1 185 ? 47.198 1.414 -71.538 1.00 81.94 185 LYS A N 1
ATOM 1564 C CA . LYS A 1 185 ? 48.622 1.486 -71.158 1.00 81.94 185 LYS A CA 1
ATOM 1565 C C . LYS A 1 185 ? 49.564 1.415 -72.358 1.00 81.94 185 LYS A C 1
ATOM 1567 O O . LYS A 1 185 ? 50.604 2.060 -72.336 1.00 81.94 185 LYS A O 1
ATOM 1572 N N . SER A 1 186 ? 49.205 0.656 -73.392 1.00 81.88 186 SER A N 1
ATOM 1573 C CA . SER A 1 186 ? 49.985 0.581 -74.635 1.00 81.88 186 SER A CA 1
ATOM 1574 C C . SER A 1 186 ? 49.856 1.828 -75.523 1.00 81.88 186 SER A C 1
ATOM 1576 O O . SER A 1 186 ? 50.659 2.011 -76.432 1.00 81.88 186 SER A O 1
ATOM 1578 N N . GLY A 1 187 ? 48.868 2.693 -75.262 1.00 78.00 187 GLY A N 1
ATOM 1579 C CA . GLY A 1 187 ? 48.660 3.944 -75.992 1.00 78.00 187 GLY A CA 1
ATOM 1580 C C . GLY A 1 187 ? 48.108 3.779 -77.411 1.00 78.00 187 GLY A C 1
ATOM 1581 O O . GLY A 1 187 ? 48.096 4.759 -78.152 1.00 78.00 187 GLY A O 1
ATOM 1582 N N . ASN A 1 188 ? 47.648 2.581 -77.800 1.00 83.38 188 ASN A N 1
ATOM 1583 C CA . ASN A 1 188 ? 47.080 2.319 -79.123 1.00 83.38 188 ASN A CA 1
ATOM 1584 C C . ASN A 1 188 ? 45.548 2.531 -79.136 1.00 83.38 188 ASN A C 1
ATOM 1586 O O . ASN A 1 188 ? 44.815 1.733 -78.543 1.00 83.38 188 ASN A O 1
ATOM 1590 N N . PRO A 1 189 ? 45.025 3.559 -79.834 1.00 79.75 189 PRO A N 1
ATOM 1591 C CA . PRO A 1 189 ? 43.593 3.865 -79.841 1.00 79.75 189 PRO A CA 1
ATOM 1592 C C . PRO A 1 189 ? 42.730 2.793 -80.522 1.00 79.75 189 PRO A C 1
ATOM 1594 O O . PRO A 1 189 ? 41.574 2.618 -80.143 1.00 79.75 189 PRO A O 1
ATOM 1597 N N . LEU A 1 190 ? 43.271 2.067 -81.510 1.00 82.88 190 LEU A N 1
ATOM 1598 C CA . LEU A 1 190 ? 42.543 1.005 -82.221 1.00 82.88 190 LEU A CA 1
ATOM 1599 C C . LEU A 1 190 ? 42.233 -0.172 -81.292 1.00 82.88 190 LEU A C 1
ATOM 1601 O O . LEU A 1 190 ? 41.089 -0.621 -81.230 1.00 82.88 190 LEU A O 1
ATOM 1605 N N . ASP A 1 191 ? 43.223 -0.600 -80.509 1.00 82.50 191 ASP A N 1
ATOM 1606 C CA . ASP A 1 191 ? 43.073 -1.695 -79.545 1.00 82.50 191 ASP A CA 1
ATOM 1607 C C . ASP A 1 191 ? 42.117 -1.311 -78.408 1.00 82.50 191 ASP A C 1
ATOM 1609 O O . ASP A 1 191 ? 41.346 -2.140 -77.926 1.00 82.50 191 ASP A O 1
ATOM 1613 N N . MET A 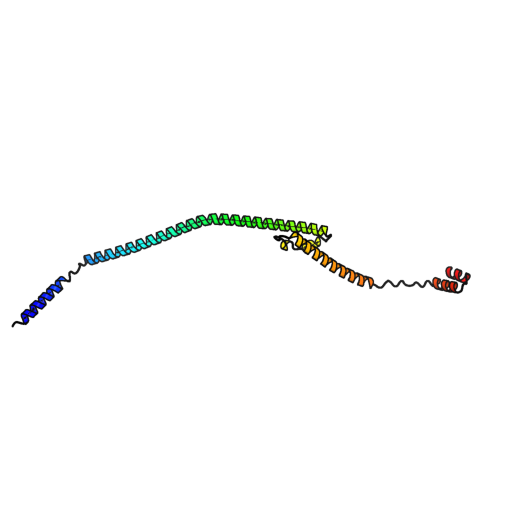1 192 ?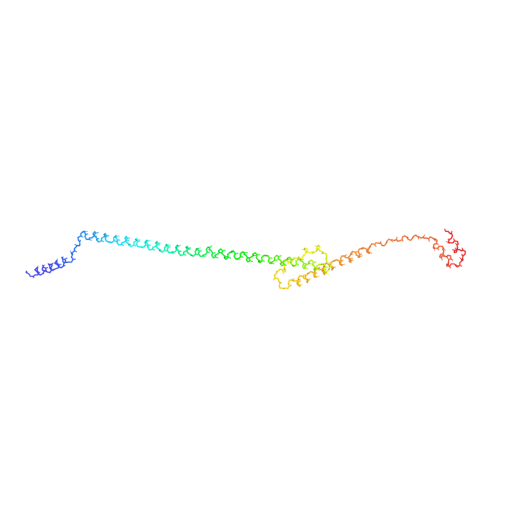 42.102 -0.030 -78.015 1.00 81.31 192 MET A N 1
ATOM 1614 C CA . MET A 1 192 ? 41.154 0.493 -77.027 1.00 81.31 192 MET A CA 1
ATOM 1615 C C . MET A 1 192 ? 39.703 0.439 -77.519 1.00 81.31 192 MET A C 1
ATOM 1617 O O . MET A 1 192 ? 38.800 0.176 -76.728 1.00 81.31 192 MET A O 1
ATOM 1621 N N . ILE A 1 193 ? 39.463 0.701 -78.806 1.00 81.81 193 ILE A N 1
ATOM 1622 C CA . ILE A 1 193 ? 38.120 0.639 -79.396 1.00 81.81 193 ILE A CA 1
ATOM 1623 C C . ILE A 1 193 ? 37.685 -0.820 -79.565 1.00 81.81 193 ILE A C 1
ATOM 1625 O O . ILE A 1 193 ? 36.575 -1.170 -79.175 1.00 81.81 193 ILE A O 1
ATOM 1629 N N . LEU A 1 194 ? 38.570 -1.685 -80.067 1.00 81.56 194 LEU A N 1
ATOM 1630 C CA . LEU A 1 194 ? 38.314 -3.123 -80.214 1.00 81.56 194 LEU A CA 1
ATOM 1631 C C . LEU A 1 194 ? 37.972 -3.794 -78.878 1.00 81.56 194 LEU A C 1
ATOM 1633 O O . LEU A 1 194 ? 37.022 -4.568 -78.816 1.00 81.56 194 LEU A O 1
ATOM 1637 N N . ALA A 1 195 ? 38.683 -3.445 -77.803 1.00 79.12 195 ALA A N 1
ATOM 1638 C CA . ALA A 1 195 ? 38.413 -3.959 -76.459 1.00 79.12 195 ALA A CA 1
ATOM 1639 C C . ALA A 1 195 ? 37.069 -3.492 -75.867 1.00 79.12 195 ALA A C 1
ATOM 1641 O O . ALA A 1 195 ? 36.598 -4.084 -74.904 1.00 79.12 195 ALA A O 1
ATOM 1642 N N . LYS A 1 196 ? 36.454 -2.432 -76.414 1.00 76.25 196 LYS A N 1
ATOM 1643 C CA . LYS A 1 196 ? 35.116 -1.958 -76.015 1.00 76.25 196 LYS A CA 1
ATOM 1644 C C . LYS A 1 196 ? 33.976 -2.499 -76.881 1.00 76.25 196 LYS A C 1
ATOM 1646 O O . LYS A 1 196 ? 32.820 -2.269 -76.538 1.00 76.25 196 LYS A O 1
ATOM 1651 N N . LEU A 1 197 ? 34.294 -3.100 -78.027 1.00 75.00 197 LEU A N 1
ATOM 1652 C CA . LEU A 1 197 ? 33.316 -3.638 -78.980 1.00 75.00 197 LEU A CA 1
ATOM 1653 C C . LEU A 1 197 ? 33.092 -5.149 -78.826 1.00 75.00 197 LEU A C 1
ATOM 1655 O O . LEU A 1 197 ? 32.155 -5.669 -79.430 1.00 75.00 197 LEU A O 1
ATOM 1659 N N . LYS A 1 198 ? 33.958 -5.835 -78.074 1.00 60.25 198 LYS A N 1
ATOM 1660 C CA . LYS A 1 198 ? 33.714 -7.192 -77.574 1.00 60.25 198 LYS A CA 1
ATOM 1661 C C . LYS A 1 198 ? 32.758 -7.145 -76.388 1.00 60.25 198 LYS A C 1
ATOM 1663 O O . LYS A 1 198 ? 31.951 -8.092 -76.291 1.00 60.25 198 LYS A O 1
#

Foldseek 3Di:
DPPVVVVVVVVVVVVVVVVVPDPDDDPVVVVVVVVVVVVVVVVVVVVVVVVVVVVVVVVVVVVVVVCVVCVVVVVVVVVVVVVVVVVVVVLQVVQLVVQLVLLVVLCVVVVHDPVCSVVDDLNVQRPPPCSSVVSNVVVVVVVVVVVVVVVVVVVVVVVVVVPPPDPPPPPPPPVLVVQLVVCVVVVPVVSNVVSVVD

Organism: NCBI:txid1121328

Secondary structure (DSSP, 8-state):
--SHHHHHHHHHHHHHHHHHS--PPPHHHHHHHHHHHHHHHHHHHHHHHHHHHHHHHHHHHHHHHHHHHHHHHHHHHHHHHHHHHHHHHHHHHHHHHHHHHHHHHHHHHTT--GGGGGGS-GGGTTT-TTHHHHHHHHHHHHHHHHHHHHHHHHHHHHHHHTTSPPP-------HHHHHHHHHHHHT-HHHHHHHHH-

pLDDT: mean 79.8, std 15.1, range [43.28, 96.38]

Radius of gyration: 62.75 Å; chains: 1; bounding box: 83×48×210 Å

Sequence (198 aa):
MNEEMKDKMEIEEKQEEMKEETKEKTIEEILAEKEAEWQKETDRRISEAIRKREEKLKAEQEEKERLAKMSEEERIKEIERQKEEEILKRERAIEEKELKLNLIDLFKSEEMDLDLLEVVDVNKYVGKENKEEVLKQDVLKIKETINKIVEKQVEAFKGEYLRGETPTAEKQQRQDYNEYEKAKKSGNPLDMILAKLK